Protein AF-A0A1E4SU00-F1 (afdb_monomer)

pLDDT: mean 80.11, std 11.97, range [39.62, 96.0]

Foldseek 3Di:
DPDQDPLNVVLLVVLLQVQLVVQLVVQQVVLVVCVVVCCVPPVVQVVDDPVVNVVSSVVSSNVSSVVSSVVSNVVSVCQCPVDPVSVVVSSVVSVVLVPDDPVLNVLVVCVVCVVVVLVVQLVVQLVVLLVVLVVDPPDDPVVSVVSSVVSSVVSNVVSVVVSVVSVVVCVVVVSDPPPPVVVVVVVVVVVVVVVVVVVVVVVVVVVVVVVVVVPPDPDDDD

Radius of gyration: 29.8 Å; Cα contacts (8 Å, |Δi|>4): 110; chains: 1; bounding box: 77×32×108 Å

Nearest PDB structures (foldseek):
  4wpe-assembly1_A-2  TM=1.936E-01  e=5.702E+00  Saccharomyces cerevisiae S288C

Structure (mmCIF, N/CA/C/O backbone):
da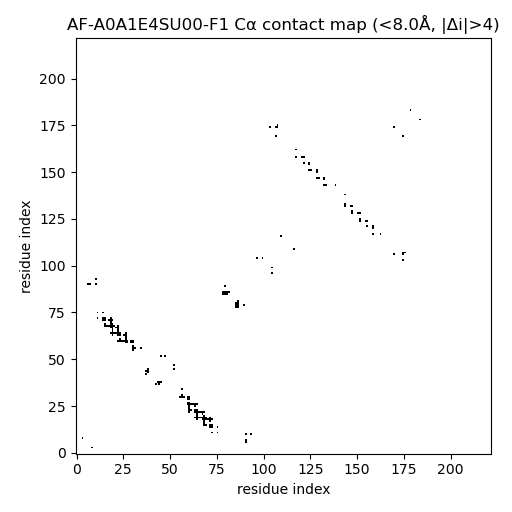ta_AF-A0A1E4SU00-F1
#
_entry.id   AF-A0A1E4SU00-F1
#
loop_
_atom_site.group_PDB
_atom_site.id
_atom_site.type_symbol
_atom_site.label_atom_id
_atom_site.label_alt_id
_atom_site.label_comp_id
_atom_site.label_asym_id
_atom_site.label_entity_id
_atom_site.label_seq_id
_atom_site.pdbx_PDB_ins_code
_atom_site.Cartn_x
_atom_site.Cartn_y
_atom_site.Cartn_z
_atom_site.occupancy
_atom_site.B_iso_or_equiv
_atom_site.auth_seq_id
_atom_site.auth_comp_id
_atom_site.auth_asym_id
_atom_site.auth_atom_id
_atom_site.pdbx_PDB_model_num
ATOM 1 N N . MET A 1 1 ? 1.015 -3.675 37.497 1.00 52.44 1 MET A N 1
ATOM 2 C CA . MET A 1 1 ? 1.000 -3.495 36.028 1.00 52.44 1 MET A CA 1
ATOM 3 C C . MET A 1 1 ? -0.303 -4.073 35.510 1.00 52.44 1 MET A C 1
ATOM 5 O O . MET A 1 1 ? -0.635 -5.183 35.911 1.00 52.44 1 MET A O 1
ATOM 9 N N . LYS A 1 2 ? -1.064 -3.324 34.704 1.00 64.81 2 LYS A N 1
ATOM 10 C CA . LYS A 1 2 ? -2.249 -3.863 34.024 1.00 64.81 2 LYS A CA 1
ATOM 11 C C . LYS A 1 2 ? -1.739 -4.871 32.989 1.00 64.81 2 LYS A C 1
ATOM 13 O O . LYS A 1 2 ? -0.840 -4.537 32.224 1.00 64.81 2 LYS A O 1
ATOM 18 N N . LEU A 1 3 ? -2.210 -6.113 33.048 1.00 74.69 3 LEU A N 1
ATOM 19 C CA . LEU A 1 3 ? -1.848 -7.121 32.053 1.00 74.69 3 LEU A CA 1
ATOM 20 C C . LEU A 1 3 ? -2.529 -6.732 30.740 1.00 74.69 3 LEU A C 1
ATOM 22 O O . LEU A 1 3 ? -3.738 -6.498 30.732 1.00 74.69 3 LEU A O 1
ATOM 26 N N . VAL A 1 4 ? -1.746 -6.625 29.666 1.00 77.75 4 VAL A N 1
ATOM 27 C CA . VAL A 1 4 ? -2.273 -6.368 28.322 1.00 77.75 4 VAL A CA 1
ATOM 28 C C . VAL A 1 4 ? -3.172 -7.543 27.948 1.00 77.75 4 VAL A C 1
ATOM 30 O O . VAL A 1 4 ? -2.824 -8.704 28.184 1.00 77.75 4 VAL A O 1
ATOM 33 N N . THR A 1 5 ? -4.357 -7.246 27.424 1.00 86.69 5 THR A N 1
ATOM 34 C CA . THR A 1 5 ? -5.283 -8.302 27.005 1.00 86.69 5 THR A CA 1
ATOM 35 C C . THR A 1 5 ? -4.786 -8.948 25.709 1.00 86.69 5 THR A C 1
ATOM 37 O O . THR A 1 5 ? -4.182 -8.280 24.874 1.00 86.69 5 THR A O 1
ATOM 40 N N . GLN A 1 6 ? -5.044 -10.245 25.510 1.00 86.50 6 GLN A N 1
ATOM 41 C CA . GLN A 1 6 ? -4.644 -10.923 24.264 1.00 86.50 6 GLN A CA 1
ATOM 42 C C . GLN A 1 6 ? -5.271 -10.252 23.029 1.00 86.50 6 GLN A C 1
ATOM 44 O O . GLN A 1 6 ? -4.617 -10.096 22.005 1.00 86.50 6 GLN A O 1
ATOM 49 N N . GLU A 1 7 ? -6.510 -9.764 23.154 1.00 84.50 7 GLU A N 1
ATOM 50 C CA . GLU A 1 7 ? -7.191 -9.041 22.073 1.00 84.50 7 GLU A CA 1
ATOM 51 C C . GLU A 1 7 ? -6.497 -7.718 21.715 1.00 84.50 7 GLU A C 1
ATOM 53 O O . GLU A 1 7 ? -6.412 -7.359 20.542 1.00 84.50 7 GLU A O 1
ATOM 58 N N . GLU A 1 8 ? -5.973 -7.000 22.709 1.00 85.69 8 GLU A N 1
ATOM 59 C CA . GLU A 1 8 ? -5.204 -5.770 22.504 1.00 85.69 8 GLU A CA 1
ATOM 60 C C . GLU A 1 8 ? -3.858 -6.050 21.824 1.00 85.69 8 GLU A C 1
ATOM 62 O O . GLU A 1 8 ? -3.470 -5.311 20.919 1.00 85.69 8 GLU A O 1
ATOM 67 N N . MET A 1 9 ? -3.186 -7.151 22.180 1.00 88.06 9 MET A N 1
ATOM 68 C CA . MET A 1 9 ? -1.944 -7.573 21.519 1.00 88.06 9 MET A CA 1
ATOM 69 C C . MET A 1 9 ? -2.160 -7.929 20.045 1.00 88.06 9 MET A C 1
ATOM 71 O O . MET A 1 9 ? -1.356 -7.544 19.190 1.00 88.06 9 MET A O 1
ATOM 75 N N . ASP A 1 10 ? -3.246 -8.637 19.735 1.00 89.38 10 ASP A N 1
ATOM 76 C CA . ASP A 1 10 ? -3.591 -9.016 18.364 1.00 89.38 10 ASP A CA 1
ATOM 77 C C . ASP A 1 10 ? -3.960 -7.787 17.520 1.00 89.38 10 ASP A C 1
ATOM 79 O O . ASP A 1 10 ? -3.518 -7.650 16.374 1.00 89.38 10 ASP A O 1
ATOM 83 N N . ALA A 1 11 ? -4.732 -6.861 18.097 1.00 88.12 11 ALA A N 1
ATOM 84 C CA . ALA A 1 11 ? -5.102 -5.598 17.465 1.00 88.12 11 ALA A CA 1
ATOM 85 C C . ALA A 1 11 ? -3.873 -4.726 17.152 1.00 88.12 11 ALA A C 1
ATOM 87 O O . ALA A 1 11 ? -3.727 -4.240 16.024 1.00 88.12 11 ALA A O 1
ATOM 88 N N . HIS A 1 12 ? -2.961 -4.597 18.119 1.00 91.62 12 HIS A N 1
ATOM 89 C CA . HIS A 1 12 ? -1.695 -3.877 17.969 1.00 91.62 12 HIS A CA 1
ATOM 90 C C . HIS A 1 12 ? -0.805 -4.506 16.891 1.00 91.62 12 HIS A C 1
ATOM 92 O O . HIS A 1 12 ? -0.340 -3.823 15.970 1.00 91.62 12 HIS A O 1
ATOM 98 N N . SER A 1 13 ? -0.634 -5.831 16.944 1.00 91.69 13 SER A N 1
ATOM 99 C CA . SER A 1 13 ? 0.171 -6.584 15.978 1.00 91.69 13 SER A CA 1
ATOM 100 C C . SER A 1 13 ? -0.366 -6.409 14.559 1.00 91.69 13 SER A C 1
ATOM 102 O O . SER A 1 13 ? 0.398 -6.148 13.627 1.00 91.69 13 SER A O 1
ATOM 104 N N . TRP A 1 14 ? -1.689 -6.481 14.384 1.00 90.69 14 TRP A N 1
ATOM 105 C CA . TRP A 1 14 ? -2.329 -6.255 13.091 1.00 90.69 14 TRP A CA 1
ATOM 106 C C . TRP A 1 14 ? -2.091 -4.835 12.565 1.00 90.69 14 TRP A C 1
ATOM 108 O O . TRP A 1 14 ? -1.693 -4.668 11.410 1.00 90.69 14 TRP A O 1
ATOM 118 N N . ALA A 1 15 ? -2.282 -3.811 13.402 1.00 91.50 15 ALA A N 1
ATOM 119 C CA . ALA A 1 15 ? -2.060 -2.418 13.017 1.00 91.50 15 ALA A CA 1
ATOM 120 C C . ALA A 1 15 ? -0.604 -2.167 12.585 1.00 91.50 15 ALA A C 1
ATOM 122 O O . ALA A 1 15 ? -0.357 -1.532 11.553 1.00 91.50 15 ALA A O 1
ATOM 123 N N . THR A 1 16 ? 0.351 -2.735 13.323 1.00 94.06 16 THR A N 1
ATOM 124 C CA . THR A 1 16 ? 1.788 -2.631 13.045 1.00 94.06 16 THR A CA 1
ATOM 125 C C . THR A 1 16 ? 2.163 -3.324 11.735 1.00 94.06 16 THR A C 1
ATOM 127 O O . THR A 1 16 ? 2.857 -2.738 10.901 1.00 94.06 16 THR A O 1
ATOM 130 N N . ILE A 1 17 ? 1.653 -4.539 11.495 1.00 94.38 17 ILE A N 1
ATOM 131 C CA . ILE A 1 17 ? 1.893 -5.286 10.249 1.00 94.38 17 ILE A CA 1
ATOM 132 C C . ILE A 1 17 ? 1.330 -4.528 9.046 1.00 94.38 17 ILE A C 1
ATOM 134 O O . ILE A 1 17 ? 2.014 -4.390 8.032 1.00 94.38 17 ILE A O 1
ATOM 138 N N . VAL A 1 18 ? 0.108 -3.998 9.148 1.00 91.56 18 VAL A N 1
ATOM 139 C CA . VAL A 1 18 ? -0.514 -3.222 8.064 1.00 91.56 18 VAL A CA 1
ATOM 140 C C . VAL A 1 18 ? 0.278 -1.941 7.779 1.00 91.56 18 VAL A C 1
ATOM 142 O O . VAL A 1 18 ? 0.504 -1.600 6.615 1.00 91.56 18 VAL A O 1
ATOM 145 N N . GLY A 1 19 ? 0.746 -1.245 8.819 1.00 91.94 19 GLY A N 1
ATOM 146 C CA . GLY A 1 19 ? 1.633 -0.087 8.690 1.00 91.94 19 GLY A CA 1
ATOM 147 C C . GLY A 1 19 ? 2.950 -0.426 7.992 1.00 91.94 19 GLY A C 1
ATOM 148 O O . GLY A 1 19 ? 3.325 0.228 7.016 1.00 91.94 19 GLY A O 1
ATOM 149 N N . GLY A 1 20 ? 3.607 -1.499 8.433 1.00 93.50 20 GLY A N 1
ATOM 150 C CA . GLY A 1 20 ? 4.840 -2.002 7.833 1.00 93.50 20 GLY A CA 1
ATOM 151 C C . GLY A 1 20 ? 4.662 -2.402 6.368 1.00 93.50 20 GLY A C 1
ATOM 152 O O . GLY A 1 20 ? 5.472 -2.015 5.528 1.00 93.50 20 GLY A O 1
ATOM 153 N N . LEU A 1 21 ? 3.566 -3.086 6.026 1.00 94.50 21 LEU A N 1
ATOM 154 C CA . LEU A 1 21 ? 3.260 -3.499 4.654 1.00 94.50 21 LEU A CA 1
ATOM 155 C C . LEU A 1 21 ? 3.058 -2.295 3.721 1.00 94.50 21 LEU A C 1
ATOM 157 O O . LEU A 1 21 ? 3.578 -2.280 2.604 1.00 94.50 21 LEU A O 1
ATOM 161 N N . ASN A 1 22 ? 2.372 -1.251 4.197 1.00 91.69 22 ASN A N 1
ATOM 162 C CA . ASN A 1 22 ? 2.238 0.008 3.461 1.00 91.69 22 ASN A CA 1
ATOM 163 C C . ASN A 1 22 ? 3.597 0.703 3.269 1.00 91.69 22 ASN A C 1
ATOM 165 O O . ASN A 1 22 ? 3.899 1.180 2.173 1.00 91.69 22 ASN A O 1
ATOM 169 N N . GLY A 1 23 ? 4.441 0.719 4.306 1.00 92.25 23 GLY A N 1
ATOM 170 C CA . GLY A 1 23 ? 5.805 1.245 4.224 1.00 92.25 23 GLY A CA 1
ATOM 171 C C . GLY A 1 23 ? 6.675 0.481 3.232 1.00 92.25 23 GLY A C 1
ATOM 172 O O . GLY A 1 23 ? 7.334 1.090 2.394 1.00 92.25 23 GLY A O 1
ATOM 173 N N . PHE A 1 24 ? 6.616 -0.849 3.262 1.00 95.06 24 PHE A N 1
ATOM 174 C CA . PHE A 1 24 ? 7.329 -1.720 2.332 1.00 95.06 24 PHE A CA 1
ATOM 175 C C . PHE A 1 24 ? 6.903 -1.474 0.879 1.00 95.06 24 PHE A C 1
ATOM 177 O O . PHE A 1 24 ? 7.750 -1.345 -0.009 1.00 95.06 24 PHE A O 1
ATOM 184 N N . ALA A 1 25 ? 5.598 -1.339 0.619 1.00 92.81 25 ALA A N 1
ATOM 185 C CA . ALA A 1 25 ? 5.091 -0.993 -0.707 1.00 92.81 25 ALA A CA 1
ATOM 186 C C . ALA A 1 25 ? 5.635 0.368 -1.186 1.00 92.81 25 ALA A C 1
ATOM 188 O O . ALA A 1 25 ? 6.079 0.502 -2.326 1.00 92.81 25 ALA A O 1
ATOM 189 N N . LEU A 1 26 ? 5.698 1.366 -0.305 1.00 92.88 26 LEU A N 1
ATOM 190 C CA . LEU A 1 26 ? 6.266 2.674 -0.633 1.00 92.88 26 LEU A CA 1
ATOM 191 C C . LEU A 1 26 ? 7.779 2.597 -0.912 1.00 92.88 26 LEU A C 1
ATOM 193 O O . LEU A 1 26 ? 8.268 3.172 -1.888 1.00 92.88 26 LEU A O 1
ATOM 197 N N . GLY A 1 27 ? 8.527 1.844 -0.108 1.00 92.06 27 GLY A N 1
ATOM 198 C CA . GLY A 1 27 ? 9.964 1.663 -0.300 1.00 92.06 27 GLY A CA 1
ATOM 199 C C . GLY A 1 27 ? 10.338 0.832 -1.522 1.00 92.06 27 GLY A C 1
ATOM 200 O O . GLY A 1 27 ? 11.373 1.093 -2.134 1.00 92.06 27 GLY A O 1
ATOM 201 N N . THR A 1 28 ? 9.507 -0.131 -1.930 1.00 93.06 28 THR A N 1
ATOM 202 C CA . THR A 1 28 ? 9.721 -0.875 -3.184 1.00 93.06 28 THR A CA 1
ATOM 203 C C . THR A 1 28 ? 9.553 0.031 -4.398 1.00 93.06 28 THR A C 1
ATOM 205 O O . THR A 1 28 ? 10.404 0.003 -5.286 1.00 93.06 28 THR A O 1
ATOM 208 N N . VAL A 1 29 ? 8.551 0.916 -4.408 1.00 91.00 29 VAL A N 1
ATOM 209 C CA . VAL A 1 29 ? 8.406 1.943 -5.455 1.00 91.00 29 VAL A CA 1
ATOM 210 C C . VAL A 1 29 ? 9.625 2.869 -5.492 1.00 91.00 29 VAL A C 1
ATOM 212 O O . VAL A 1 29 ? 10.171 3.121 -6.568 1.00 91.00 29 VAL A O 1
ATOM 215 N N . ALA A 1 30 ? 10.107 3.325 -4.332 1.00 91.81 30 ALA A N 1
ATOM 216 C CA . ALA A 1 30 ? 11.317 4.144 -4.249 1.00 91.81 30 ALA A CA 1
ATOM 217 C C . ALA A 1 30 ? 12.558 3.401 -4.782 1.00 91.81 30 ALA A C 1
ATOM 219 O O . ALA A 1 30 ? 13.328 3.961 -5.561 1.00 91.81 30 ALA A O 1
ATOM 220 N N . SER A 1 31 ? 12.722 2.126 -4.423 1.00 91.62 31 SER A N 1
ATOM 221 C CA . SER A 1 31 ? 13.818 1.266 -4.885 1.00 91.62 31 SER A CA 1
ATOM 222 C C . SER A 1 31 ? 13.804 1.073 -6.405 1.00 91.62 31 SER A C 1
ATOM 224 O O . SER A 1 31 ? 14.820 1.277 -7.075 1.00 91.62 31 SER A O 1
ATOM 226 N N . VAL A 1 32 ? 12.635 0.792 -6.987 1.00 90.50 32 VAL A N 1
ATOM 227 C CA . VAL A 1 32 ? 12.460 0.713 -8.447 1.00 90.50 32 VAL A CA 1
ATOM 228 C C . VAL A 1 32 ? 12.782 2.056 -9.110 1.00 90.50 32 VAL A C 1
ATOM 230 O O . VAL A 1 32 ? 13.462 2.089 -10.138 1.00 90.50 32 VAL A O 1
ATOM 233 N N . GLY A 1 33 ? 12.361 3.171 -8.507 1.00 87.56 33 GLY A N 1
ATOM 234 C CA . GLY A 1 33 ? 12.691 4.520 -8.970 1.00 87.56 33 GLY A CA 1
ATOM 235 C C . GLY A 1 33 ? 14.199 4.781 -9.002 1.00 87.56 33 GLY A C 1
ATOM 236 O O . GLY A 1 33 ? 14.716 5.276 -10.007 1.00 87.56 33 GLY A O 1
ATOM 237 N N . ILE A 1 34 ? 14.919 4.375 -7.951 1.00 87.75 34 ILE A N 1
ATOM 238 C CA . ILE A 1 34 ? 16.385 4.442 -7.897 1.00 87.75 34 ILE A CA 1
ATOM 239 C C . ILE A 1 34 ? 16.977 3.654 -9.066 1.00 87.75 34 ILE A C 1
ATOM 241 O O . ILE A 1 34 ? 17.773 4.205 -9.819 1.00 87.75 34 ILE A O 1
ATOM 245 N N . TYR A 1 35 ? 16.542 2.415 -9.293 1.00 86.25 35 TYR A N 1
ATOM 246 C CA . TYR A 1 35 ? 17.042 1.587 -10.396 1.00 86.25 35 TYR A CA 1
ATOM 247 C C . TYR A 1 35 ? 16.720 2.131 -11.794 1.00 86.25 35 TYR A C 1
ATOM 249 O O . TYR A 1 35 ? 17.502 1.927 -12.722 1.00 86.25 35 TYR A O 1
ATOM 257 N N . ALA A 1 36 ? 15.609 2.849 -11.960 1.00 85.00 36 ALA A N 1
ATOM 258 C CA . ALA A 1 36 ? 15.232 3.458 -13.232 1.00 85.00 36 ALA A CA 1
ATOM 259 C C . ALA A 1 36 ? 16.015 4.752 -13.544 1.00 85.00 36 ALA A C 1
ATOM 261 O O . ALA A 1 36 ? 16.313 5.035 -14.709 1.00 85.00 36 ALA A O 1
ATOM 262 N N . LEU A 1 37 ? 16.351 5.549 -12.522 1.00 84.56 37 LEU A N 1
ATOM 263 C CA . LEU A 1 37 ? 17.006 6.861 -12.658 1.00 84.56 37 LEU A CA 1
ATOM 264 C C . LEU A 1 37 ? 18.534 6.799 -12.518 1.00 84.56 37 LEU A C 1
ATOM 266 O O . LEU A 1 37 ? 19.249 7.488 -13.252 1.00 84.56 37 LEU A O 1
ATOM 270 N N . ALA A 1 38 ? 19.041 5.945 -11.626 1.00 83.44 38 ALA A N 1
ATOM 271 C CA . ALA A 1 38 ? 20.466 5.753 -11.364 1.00 83.44 38 ALA A CA 1
ATOM 272 C C . ALA A 1 38 ? 21.323 5.510 -12.620 1.00 83.44 38 ALA A C 1
ATOM 274 O O . ALA A 1 38 ? 22.347 6.182 -12.742 1.00 83.44 38 ALA A O 1
ATOM 275 N N . PRO A 1 39 ? 20.947 4.647 -13.590 1.00 79.19 39 PRO A N 1
ATOM 276 C CA . PRO A 1 39 ? 21.818 4.370 -14.733 1.00 79.19 39 PRO A CA 1
ATOM 277 C C . PRO A 1 39 ? 21.929 5.564 -15.687 1.00 79.19 39 PRO A C 1
ATOM 279 O O . PRO A 1 39 ? 22.946 5.716 -16.357 1.00 79.19 39 PRO A O 1
ATOM 282 N N . LYS A 1 40 ? 20.913 6.439 -15.732 1.00 80.50 40 LYS A N 1
ATOM 283 C CA . LYS A 1 40 ? 20.914 7.625 -16.601 1.00 80.50 40 LYS A CA 1
ATOM 284 C C . LYS A 1 40 ? 21.818 8.739 -16.083 1.00 80.50 40 LYS A C 1
ATOM 286 O O . LYS A 1 40 ? 22.354 9.494 -16.886 1.00 80.50 40 LYS A O 1
ATOM 291 N N . ARG A 1 41 ? 21.957 8.871 -14.760 1.00 82.00 41 ARG A N 1
ATOM 292 C CA . ARG A 1 41 ? 22.733 9.957 -14.140 1.00 82.00 41 ARG A CA 1
ATOM 293 C C . ARG A 1 41 ? 24.089 9.510 -13.599 1.00 82.00 41 ARG A C 1
ATOM 295 O O . ARG A 1 41 ? 25.029 10.296 -13.613 1.00 82.00 41 ARG A O 1
ATOM 302 N N . TYR A 1 42 ? 24.203 8.256 -13.170 1.00 82.00 42 TYR A N 1
ATOM 303 C CA . TYR A 1 42 ? 25.399 7.697 -12.544 1.00 82.00 42 TYR A CA 1
ATOM 304 C C . TYR A 1 42 ? 25.685 6.288 -13.094 1.00 82.00 42 TYR A C 1
ATOM 306 O O . TYR A 1 42 ? 25.436 5.287 -12.416 1.00 82.00 42 TYR A O 1
ATOM 314 N N . PRO A 1 43 ? 26.258 6.174 -14.307 1.00 75.94 43 PRO A N 1
ATOM 315 C CA . PRO A 1 43 ? 26.521 4.879 -14.947 1.00 75.94 43 PRO A CA 1
ATOM 316 C C . PRO A 1 43 ? 27.463 3.973 -14.128 1.00 75.94 43 PRO A C 1
ATOM 318 O O . PRO A 1 43 ? 27.378 2.749 -14.207 1.00 75.94 43 PRO A O 1
ATOM 321 N N . ARG A 1 44 ? 28.304 4.561 -13.264 1.00 76.50 44 ARG A N 1
ATOM 322 C CA . ARG A 1 44 ? 29.212 3.849 -12.346 1.00 76.50 44 ARG A CA 1
ATOM 323 C C . ARG A 1 44 ? 28.482 3.029 -11.266 1.00 76.50 44 ARG A C 1
ATOM 325 O O . ARG A 1 44 ? 29.071 2.121 -10.694 1.00 76.50 44 ARG A O 1
ATOM 332 N N . LEU A 1 45 ? 27.194 3.274 -11.006 1.00 69.00 45 LEU A N 1
ATOM 333 C CA . LEU A 1 45 ? 26.418 2.460 -10.057 1.00 69.00 45 LEU A CA 1
ATOM 334 C C . LEU A 1 45 ? 26.163 1.031 -10.574 1.00 69.00 45 LEU A C 1
ATOM 336 O O . LEU A 1 45 ? 26.061 0.100 -9.780 1.00 69.00 45 LEU A O 1
ATOM 340 N N . PHE A 1 46 ? 26.152 0.827 -11.896 1.00 68.69 46 PHE A N 1
ATOM 341 C CA . PHE A 1 46 ? 25.983 -0.491 -12.525 1.00 68.69 46 PHE A CA 1
ATOM 342 C C . PHE A 1 46 ? 27.305 -1.144 -12.939 1.00 68.69 46 PHE A C 1
ATOM 344 O O . PHE A 1 46 ? 27.296 -2.180 -13.599 1.00 68.69 46 PHE A O 1
ATOM 351 N N . THR A 1 47 ? 28.447 -0.591 -12.528 1.00 79.06 47 THR A N 1
ATOM 352 C CA . THR A 1 47 ? 29.739 -1.300 -12.558 1.00 79.06 47 THR A CA 1
ATOM 353 C C . THR A 1 47 ? 30.063 -1.946 -11.211 1.00 79.06 47 THR A C 1
ATOM 355 O O . THR A 1 47 ? 31.041 -2.675 -11.098 1.00 79.06 47 THR A O 1
ATOM 358 N N . LEU A 1 48 ? 29.243 -1.697 -10.183 1.00 81.62 48 LEU A N 1
ATOM 359 C CA . LEU A 1 48 ? 29.430 -2.253 -8.846 1.00 81.62 48 LEU A CA 1
ATOM 360 C C . LEU A 1 48 ? 29.107 -3.759 -8.804 1.00 81.62 48 LEU A C 1
ATOM 362 O O . LEU A 1 48 ? 28.275 -4.221 -9.600 1.00 81.62 48 LEU A O 1
ATOM 366 N N . PRO A 1 49 ? 29.717 -4.515 -7.870 1.00 89.44 49 PRO A N 1
ATOM 367 C CA . PRO A 1 49 ? 29.412 -5.922 -7.635 1.00 89.44 49 PRO A CA 1
ATOM 368 C C . PRO A 1 49 ? 27.922 -6.167 -7.387 1.00 89.44 49 PRO A C 1
ATOM 370 O O . PRO A 1 49 ? 27.209 -5.302 -6.870 1.00 89.44 49 PRO A O 1
ATOM 373 N N . TRP A 1 50 ? 27.460 -7.376 -7.708 1.00 86.88 50 TRP A N 1
ATOM 374 C CA . TRP A 1 50 ? 26.061 -7.775 -7.530 1.00 86.88 50 TRP A CA 1
ATOM 375 C C . TRP A 1 50 ? 25.572 -7.611 -6.082 1.00 86.88 50 TRP A C 1
ATOM 377 O O . TRP A 1 50 ? 24.443 -7.184 -5.865 1.00 86.88 50 TRP A O 1
ATOM 387 N N . SER A 1 51 ? 26.450 -7.842 -5.100 1.00 89.19 51 SER A N 1
ATOM 388 C CA . SER A 1 51 ? 26.157 -7.666 -3.671 1.00 89.19 51 SER A CA 1
ATOM 389 C C . SER A 1 51 ? 25.742 -6.236 -3.308 1.00 89.19 51 SER A C 1
ATOM 391 O O . SER A 1 51 ? 24.781 -6.032 -2.566 1.00 89.19 51 SER A O 1
ATOM 393 N N . ILE A 1 52 ? 26.424 -5.230 -3.864 1.00 86.75 52 ILE A N 1
ATOM 394 C CA . ILE A 1 52 ? 26.109 -3.820 -3.600 1.00 86.75 52 ILE A CA 1
ATOM 395 C C . ILE A 1 52 ? 24.788 -3.441 -4.273 1.00 86.75 52 ILE A C 1
ATOM 397 O O . ILE A 1 52 ? 23.985 -2.711 -3.699 1.00 86.75 52 ILE A O 1
ATOM 401 N N . ARG A 1 53 ? 24.509 -3.990 -5.460 1.00 85.44 53 ARG A N 1
ATOM 402 C CA . ARG A 1 53 ? 23.236 -3.770 -6.161 1.00 85.44 53 ARG A CA 1
ATOM 403 C C . ARG A 1 53 ? 22.060 -4.304 -5.352 1.00 85.44 53 ARG A C 1
ATOM 405 O O . ARG A 1 53 ? 21.103 -3.570 -5.104 1.00 85.44 53 ARG A O 1
ATOM 412 N N . THR A 1 54 ? 22.138 -5.544 -4.883 1.00 89.69 54 THR A N 1
ATOM 413 C CA . THR A 1 54 ? 21.075 -6.124 -4.055 1.00 89.69 54 THR A CA 1
ATOM 414 C C . THR A 1 54 ? 20.898 -5.360 -2.746 1.00 89.69 54 THR A C 1
ATOM 416 O O . THR A 1 54 ? 19.765 -5.106 -2.351 1.00 89.69 54 THR A O 1
ATOM 419 N N . ALA A 1 55 ? 21.985 -4.902 -2.115 1.00 89.75 55 ALA A N 1
ATOM 420 C CA . ALA A 1 55 ? 21.898 -4.064 -0.920 1.00 89.75 55 ALA A CA 1
ATOM 421 C C . ALA A 1 55 ? 21.152 -2.746 -1.197 1.00 89.75 55 ALA A C 1
ATOM 423 O O . ALA A 1 55 ? 20.203 -2.417 -0.489 1.00 89.75 55 ALA A O 1
ATOM 424 N N . VAL A 1 56 ? 21.496 -2.036 -2.276 1.00 88.44 56 VAL A N 1
ATOM 425 C CA . VAL A 1 56 ? 20.795 -0.804 -2.690 1.00 88.44 56 VAL A CA 1
ATOM 426 C C . VAL A 1 56 ? 19.320 -1.067 -3.010 1.00 88.44 56 VAL A C 1
ATOM 428 O O . VAL A 1 56 ? 18.483 -0.203 -2.765 1.00 88.44 56 VAL A O 1
ATOM 431 N N . ALA A 1 57 ? 18.983 -2.254 -3.519 1.00 89.81 57 ALA A N 1
ATOM 432 C CA . ALA A 1 57 ? 17.598 -2.626 -3.791 1.00 89.81 57 ALA A CA 1
ATOM 433 C C . ALA A 1 57 ? 16.781 -2.884 -2.508 1.00 89.81 57 ALA A C 1
ATOM 435 O O . ALA A 1 57 ? 15.601 -2.538 -2.460 1.00 89.81 57 ALA A O 1
ATOM 436 N N . ILE A 1 58 ? 17.396 -3.491 -1.487 1.00 92.75 58 ILE A N 1
ATOM 437 C CA . ILE A 1 58 ? 16.723 -3.980 -0.270 1.00 92.75 58 ILE A CA 1
ATOM 438 C C . ILE A 1 58 ? 16.647 -2.912 0.828 1.00 92.75 58 ILE A C 1
ATOM 440 O O . ILE A 1 58 ? 15.669 -2.875 1.574 1.00 92.75 58 ILE A O 1
ATOM 444 N N . ILE A 1 59 ? 17.640 -2.023 0.928 1.00 93.44 59 ILE A N 1
ATOM 445 C CA . ILE A 1 59 ? 17.704 -1.018 2.001 1.00 93.44 59 ILE A CA 1
ATOM 446 C C . ILE A 1 59 ? 16.463 -0.098 2.026 1.00 93.44 59 ILE A C 1
ATOM 448 O O . ILE A 1 59 ? 15.870 0.030 3.098 1.00 93.44 59 ILE A O 1
ATOM 452 N N . PRO A 1 60 ? 16.006 0.514 0.910 1.00 94.12 60 PRO A N 1
ATOM 453 C CA . PRO A 1 60 ? 14.857 1.423 0.955 1.00 94.12 60 PRO A CA 1
ATOM 454 C C . PRO A 1 60 ? 13.535 0.753 1.390 1.00 94.12 60 PRO A C 1
ATOM 456 O O . PRO A 1 60 ? 12.860 1.320 2.255 1.00 94.12 60 PRO A O 1
ATOM 459 N N . PRO A 1 61 ? 13.154 -0.440 0.878 1.00 94.25 61 PRO A N 1
ATOM 460 C CA . PRO A 1 61 ? 11.983 -1.180 1.360 1.00 94.25 61 PRO A CA 1
ATOM 461 C C . PRO A 1 61 ? 12.037 -1.521 2.848 1.00 94.25 61 PRO A C 1
ATO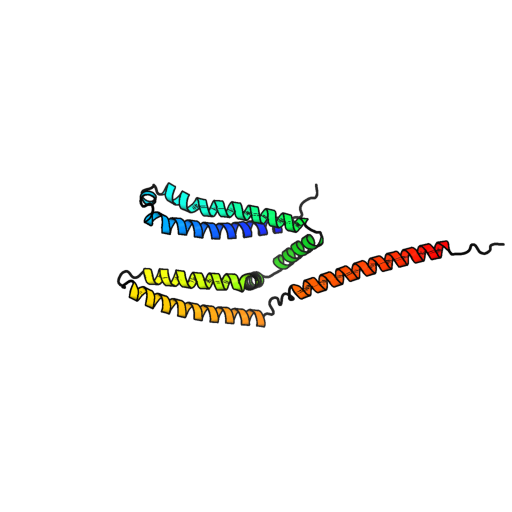M 463 O O . PRO A 1 61 ? 11.053 -1.318 3.551 1.00 94.25 61 PRO A O 1
ATOM 466 N N . VAL A 1 62 ? 13.181 -2.002 3.343 1.00 94.81 62 VAL A N 1
ATOM 467 C CA . VAL A 1 62 ? 13.325 -2.390 4.755 1.00 94.81 62 VAL A CA 1
ATOM 468 C C . VAL A 1 62 ? 13.257 -1.165 5.666 1.00 94.81 62 VAL A C 1
ATOM 470 O O 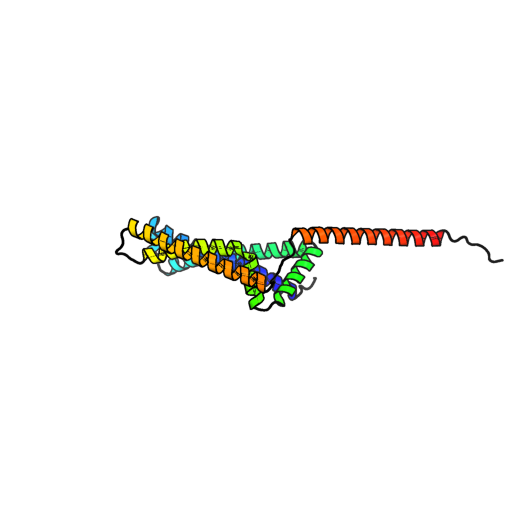. VAL A 1 62 ? 12.538 -1.176 6.662 1.00 94.81 62 VAL A O 1
ATOM 473 N N . PHE A 1 63 ? 13.947 -0.083 5.300 1.00 95.62 63 PHE A N 1
ATOM 474 C CA . PHE A 1 63 ? 13.958 1.154 6.077 1.00 95.62 63 PHE A CA 1
ATOM 475 C C . PHE A 1 63 ? 12.559 1.772 6.199 1.00 95.62 63 PHE A C 1
ATOM 477 O O . PHE A 1 63 ? 12.091 2.075 7.294 1.00 95.62 63 PHE A O 1
ATOM 484 N N . THR A 1 64 ? 11.860 1.926 5.075 1.00 95.31 64 THR A N 1
ATOM 485 C CA . THR A 1 64 ? 10.506 2.503 5.061 1.00 95.31 64 THR A CA 1
ATOM 486 C C . THR A 1 64 ? 9.473 1.594 5.724 1.00 95.31 64 THR A C 1
ATOM 488 O O . THR A 1 64 ? 8.555 2.108 6.362 1.00 95.31 64 THR A O 1
ATOM 491 N N . CYS A 1 65 ? 9.630 0.270 5.636 1.00 96.00 65 CYS A N 1
ATOM 492 C CA . CYS A 1 65 ? 8.829 -0.691 6.393 1.00 96.00 65 CYS A CA 1
ATOM 493 C C . CYS A 1 65 ? 8.975 -0.464 7.902 1.00 96.00 65 CYS A C 1
ATOM 495 O O . CYS A 1 65 ? 7.967 -0.318 8.586 1.00 96.00 65 CYS A O 1
ATOM 497 N N . ALA A 1 66 ? 10.210 -0.382 8.408 1.00 95.62 66 ALA A N 1
ATOM 498 C CA . ALA A 1 66 ? 10.471 -0.186 9.833 1.00 95.62 66 ALA A CA 1
ATOM 499 C C . ALA A 1 66 ? 9.885 1.139 10.350 1.00 95.62 66 ALA A C 1
ATOM 501 O O . ALA A 1 66 ? 9.170 1.150 11.346 1.00 95.62 66 ALA A O 1
ATOM 502 N N . VAL A 1 67 ? 10.106 2.245 9.631 1.00 95.44 67 VAL A N 1
ATOM 503 C CA . VAL A 1 67 ? 9.585 3.565 10.030 1.00 95.44 67 VAL A CA 1
ATOM 504 C C . VAL A 1 67 ? 8.054 3.599 10.032 1.00 95.44 67 VAL A C 1
ATOM 506 O O . VAL A 1 67 ? 7.454 4.129 10.961 1.00 95.44 67 VAL A O 1
ATOM 509 N N . ASN A 1 68 ? 7.392 3.038 9.015 1.00 95.50 68 ASN A N 1
ATOM 510 C CA . ASN A 1 68 ? 5.925 3.047 8.973 1.00 95.50 68 ASN A CA 1
ATOM 511 C C . ASN A 1 68 ? 5.295 2.065 9.966 1.00 95.50 68 ASN A C 1
ATOM 513 O O . ASN A 1 68 ? 4.198 2.339 10.445 1.00 95.50 68 ASN A O 1
ATOM 517 N N . ALA A 1 69 ? 5.964 0.953 10.279 1.00 95.44 69 ALA A N 1
ATOM 518 C CA . ALA A 1 69 ? 5.537 0.058 11.349 1.00 95.44 69 ALA A CA 1
ATOM 519 C C . ALA A 1 69 ? 5.554 0.790 12.700 1.00 95.44 69 ALA A C 1
ATOM 521 O O . ALA A 1 69 ? 4.555 0.765 13.412 1.00 95.44 69 ALA A O 1
ATOM 522 N N . GLU A 1 70 ? 6.625 1.534 12.990 1.00 95.25 70 GLU A N 1
ATOM 523 C CA . GLU A 1 70 ? 6.748 2.333 14.215 1.00 95.25 70 GLU A CA 1
ATOM 524 C C . GLU A 1 70 ? 5.686 3.440 14.296 1.00 95.25 70 GLU A C 1
ATOM 526 O O . GLU A 1 70 ? 5.001 3.600 15.304 1.00 95.25 70 GLU A O 1
ATOM 531 N N . LEU A 1 71 ? 5.486 4.185 13.204 1.00 94.75 71 LEU A N 1
ATOM 532 C CA . LEU A 1 71 ? 4.449 5.219 13.141 1.00 94.75 71 LEU A CA 1
ATOM 533 C C . LEU A 1 71 ? 3.042 4.635 13.309 1.00 94.75 71 LEU A C 1
ATOM 535 O O . LEU A 1 71 ? 2.179 5.278 13.904 1.00 94.75 71 LEU A O 1
ATOM 539 N N . ALA A 1 72 ? 2.794 3.434 12.784 1.00 93.62 72 ALA A N 1
ATOM 540 C CA . ALA A 1 72 ? 1.520 2.748 12.953 1.00 93.62 72 ALA A CA 1
ATOM 541 C C . ALA A 1 72 ? 1.322 2.244 14.387 1.00 93.62 72 ALA A C 1
ATOM 543 O O . ALA A 1 72 ? 0.215 2.390 14.900 1.00 93.62 72 ALA A O 1
ATOM 544 N N . SER A 1 73 ? 2.378 1.734 15.030 1.00 93.50 73 SER A N 1
ATOM 545 C CA . SER A 1 73 ? 2.374 1.357 16.449 1.00 93.50 73 SER A CA 1
ATOM 546 C C . SER A 1 73 ? 2.030 2.560 17.325 1.00 93.50 73 SER A C 1
ATOM 548 O O . SER A 1 73 ? 1.024 2.543 18.026 1.00 93.50 73 SER A O 1
ATOM 550 N N . ASN A 1 74 ? 2.771 3.664 17.191 1.00 93.69 74 ASN A N 1
ATOM 551 C CA . ASN A 1 74 ? 2.527 4.874 17.984 1.00 93.69 74 ASN A CA 1
ATOM 552 C C . ASN A 1 74 ? 1.119 5.439 17.766 1.00 93.69 74 ASN A C 1
ATOM 554 O O . ASN A 1 74 ? 0.461 5.871 18.708 1.00 93.69 74 ASN A O 1
ATOM 558 N N . LYS A 1 75 ? 0.622 5.401 16.525 1.00 92.81 75 LYS A N 1
ATOM 559 C CA . LYS A 1 75 ? -0.737 5.846 16.199 1.00 92.81 75 LYS A CA 1
ATOM 560 C C . LYS A 1 75 ? -1.816 4.920 16.765 1.00 92.81 75 LYS A C 1
ATOM 562 O O . LYS A 1 75 ? -2.937 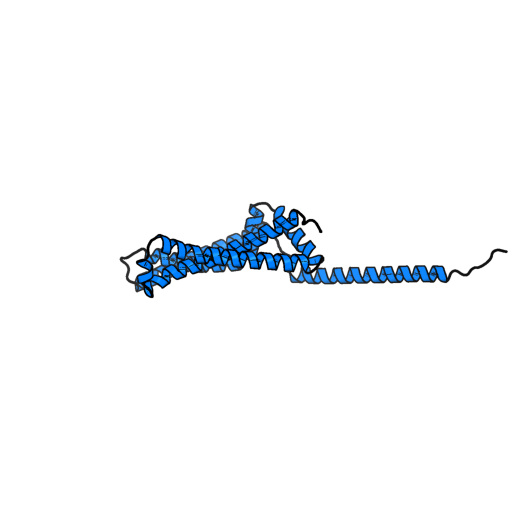5.372 16.996 1.00 92.81 75 LYS A O 1
ATOM 567 N N . PHE A 1 76 ? -1.530 3.630 16.912 1.00 91.69 76 PHE A N 1
ATOM 568 C CA . PHE A 1 76 ? -2.433 2.698 17.577 1.00 91.69 76 PHE A CA 1
ATOM 569 C C . PHE A 1 76 ? -2.495 3.013 19.071 1.00 91.69 76 PHE A C 1
ATOM 571 O O . PHE A 1 76 ? -3.593 3.218 19.581 1.00 91.69 76 PHE A O 1
ATOM 578 N N . ASP A 1 77 ? -1.341 3.158 19.723 1.00 90.75 77 ASP A N 1
ATOM 579 C CA . ASP A 1 77 ? -1.249 3.458 21.156 1.00 90.75 77 ASP A CA 1
ATOM 580 C C . ASP A 1 77 ? -1.922 4.795 21.497 1.00 90.75 77 ASP A C 1
ATOM 582 O O . ASP A 1 77 ? -2.726 4.871 22.426 1.00 90.75 77 ASP A O 1
ATOM 586 N N . GLU A 1 78 ? -1.679 5.833 20.689 1.00 90.69 78 GLU A N 1
ATOM 587 C CA . GLU A 1 78 ? -2.329 7.142 20.823 1.00 90.69 78 GLU A CA 1
ATOM 588 C C . GLU A 1 78 ? -3.856 7.013 20.808 1.00 90.69 78 GLU A C 1
ATOM 590 O O . GLU A 1 78 ? -4.543 7.584 21.651 1.00 90.69 78 GLU A O 1
ATOM 595 N N . LYS A 1 79 ? -4.409 6.237 19.870 1.00 88.06 79 LYS A N 1
ATOM 596 C CA . LYS A 1 79 ? -5.860 6.069 19.770 1.00 88.06 79 LYS A CA 1
ATOM 597 C C . LYS A 1 79 ? -6.419 5.195 20.884 1.00 88.06 79 LYS A C 1
ATOM 599 O O . LYS A 1 79 ? -7.475 5.528 21.419 1.00 88.06 79 LYS A O 1
ATOM 604 N N . MET A 1 80 ? -5.722 4.115 21.225 1.00 86.69 80 MET A N 1
ATOM 605 C CA . MET A 1 80 ? -6.141 3.155 22.241 1.00 86.69 80 MET A CA 1
ATOM 606 C C . MET A 1 80 ? -6.264 3.813 23.616 1.00 86.69 80 MET A C 1
ATOM 608 O O . MET A 1 80 ? -7.232 3.565 24.327 1.00 86.69 80 MET A O 1
ATOM 612 N N . TYR A 1 81 ? -5.331 4.706 23.954 1.00 86.88 81 TYR A N 1
ATOM 613 C CA . TYR A 1 81 ? -5.285 5.377 25.255 1.00 86.88 81 TYR A CA 1
ATOM 614 C C . TYR A 1 81 ? -5.819 6.820 25.243 1.00 86.88 81 TYR A C 1
ATOM 616 O O . TYR A 1 81 ? -5.700 7.518 26.247 1.00 86.88 81 TYR A O 1
ATOM 624 N N . SER A 1 82 ? -6.424 7.278 24.140 1.00 85.69 82 SER A N 1
ATOM 625 C CA . SER A 1 82 ? -6.978 8.641 24.040 1.00 85.69 82 SER A CA 1
ATOM 626 C C . SER A 1 82 ? -8.227 8.866 24.900 1.00 85.69 82 SER A C 1
ATOM 628 O O . SER A 1 82 ? -8.368 9.912 25.526 1.00 85.69 82 SER A O 1
ATOM 630 N N . SER A 1 83 ? -9.158 7.910 24.905 1.00 85.06 83 SER A N 1
ATOM 631 C CA . SER A 1 83 ? -10.428 7.969 25.640 1.00 85.06 83 SER A CA 1
ATOM 632 C C . SER A 1 83 ? -11.001 6.564 25.816 1.00 85.06 83 SER A C 1
ATOM 634 O O . SER A 1 83 ? -10.804 5.698 24.959 1.00 85.06 83 SER A O 1
ATOM 636 N N . GLU A 1 84 ? -11.749 6.342 26.899 1.00 80.12 84 GLU A N 1
ATOM 637 C CA . GLU A 1 84 ? -12.393 5.051 27.185 1.00 80.12 84 GLU A CA 1
ATOM 638 C C . GLU A 1 84 ? -13.364 4.641 26.067 1.00 80.12 84 GLU A C 1
ATOM 640 O O . GLU A 1 84 ? -13.369 3.491 25.622 1.00 80.12 84 GLU A O 1
ATOM 645 N N . PHE A 1 85 ? -14.095 5.612 25.518 1.00 77.06 85 PHE A N 1
ATOM 646 C CA . PHE A 1 85 ? -14.977 5.405 24.375 1.00 77.06 85 PHE A CA 1
ATOM 647 C C . PHE A 1 85 ? -14.225 4.933 23.117 1.00 77.06 85 PHE A C 1
ATOM 649 O O . PHE A 1 85 ? -14.615 3.952 22.478 1.00 77.06 85 PHE A O 1
ATOM 656 N N . THR A 1 86 ? -13.111 5.586 22.766 1.00 80.44 86 THR A N 1
ATOM 657 C CA . THR A 1 86 ? -12.323 5.213 21.576 1.00 80.44 86 THR A CA 1
ATOM 658 C C . THR A 1 86 ? -11.685 3.836 21.738 1.00 80.44 86 THR A C 1
ATOM 660 O O . THR A 1 86 ? -11.649 3.065 20.776 1.00 80.44 86 THR A O 1
ATOM 663 N N . GLN A 1 87 ? -11.247 3.495 22.953 1.00 82.12 87 GLN A N 1
ATOM 664 C CA . GLN A 1 87 ? -10.730 2.170 23.291 1.00 82.12 87 GLN A CA 1
ATOM 665 C C . GLN A 1 87 ? -11.787 1.083 23.045 1.00 82.12 87 GLN A C 1
ATOM 667 O O . GLN A 1 87 ? -11.517 0.090 22.364 1.00 82.12 87 GLN A O 1
ATOM 672 N N . HIS A 1 88 ? -13.007 1.282 23.558 1.00 81.69 88 HIS A N 1
ATOM 673 C CA . HIS A 1 88 ? -14.115 0.349 23.358 1.00 81.69 88 HIS A CA 1
ATOM 674 C C . HIS A 1 88 ? -14.472 0.196 21.880 1.00 81.69 88 HIS A C 1
ATOM 676 O O . HIS A 1 88 ? -14.556 -0.927 21.385 1.00 81.69 88 HIS A O 1
ATOM 682 N N . LYS A 1 89 ? -14.581 1.309 21.150 1.00 83.62 89 LYS A N 1
ATOM 683 C CA . LYS A 1 89 ? -14.901 1.317 19.718 1.00 83.62 89 LYS A CA 1
ATOM 684 C C . LYS A 1 89 ? -13.856 0.579 18.878 1.00 83.62 89 LYS A C 1
ATOM 686 O O . LYS A 1 89 ? -14.220 -0.210 18.011 1.00 83.62 89 LYS A O 1
ATOM 691 N N . LEU A 1 90 ? -12.565 0.781 19.153 1.00 82.88 90 LEU A N 1
ATOM 692 C CA . LEU A 1 90 ? -11.476 0.071 18.471 1.00 82.88 90 LEU A CA 1
ATOM 693 C C . LEU A 1 90 ? -11.539 -1.436 18.714 1.00 82.88 90 LEU A C 1
ATOM 695 O O . LEU A 1 90 ? -11.468 -2.218 17.766 1.00 82.88 90 LEU A O 1
ATOM 699 N N . LEU A 1 91 ? -11.698 -1.853 19.970 1.00 84.06 91 LEU A N 1
ATOM 700 C CA . LEU A 1 91 ? -11.801 -3.269 20.321 1.00 84.06 91 LEU A CA 1
ATOM 701 C C . LEU A 1 91 ? -13.058 -3.916 19.726 1.00 84.06 91 LEU A C 1
ATOM 703 O O . LEU A 1 91 ? -13.003 -5.049 19.246 1.00 84.06 91 LEU A O 1
ATOM 707 N N . GLU A 1 92 ? -14.184 -3.204 19.696 1.00 85.62 92 GLU A N 1
ATOM 708 C CA . GLU A 1 92 ? -15.411 -3.670 19.049 1.00 85.62 92 GLU A CA 1
ATOM 709 C C . GLU A 1 92 ? -15.257 -3.816 17.536 1.00 85.62 92 GLU A C 1
ATOM 711 O O . GLU A 1 92 ? -15.667 -4.839 16.982 1.00 85.62 92 GLU A O 1
ATOM 716 N N . GLU A 1 93 ? -14.622 -2.853 16.863 1.00 83.44 93 GLU A N 1
ATOM 717 C CA . GLU A 1 93 ? -14.300 -2.957 15.438 1.00 83.44 93 GLU A CA 1
ATOM 718 C C . GLU A 1 93 ? -13.384 -4.153 15.159 1.00 83.44 93 GLU A C 1
ATOM 720 O O . GLU A 1 93 ? -13.643 -4.914 14.224 1.00 83.44 93 GLU A O 1
ATOM 725 N N . HIS A 1 94 ? -12.367 -4.384 15.995 1.00 84.25 94 HIS A N 1
ATOM 726 C CA . HIS A 1 94 ? -11.491 -5.551 15.881 1.00 84.25 94 HIS A CA 1
ATOM 727 C C . HIS A 1 94 ? -12.247 -6.870 16.079 1.00 84.25 94 HIS A C 1
ATOM 729 O O . HIS A 1 94 ? -12.081 -7.798 15.285 1.00 84.25 94 HIS A O 1
ATOM 735 N N . ARG A 1 95 ? -13.131 -6.959 17.080 1.00 85.31 95 ARG A N 1
ATOM 736 C CA . ARG A 1 95 ? -13.982 -8.140 17.306 1.00 85.31 95 ARG A CA 1
ATOM 737 C C . ARG A 1 95 ? -14.959 -8.365 16.158 1.00 85.31 95 ARG A C 1
ATOM 739 O O . ARG A 1 95 ? -15.161 -9.508 15.745 1.00 85.31 95 ARG A O 1
ATOM 746 N N . ARG A 1 96 ? -15.562 -7.297 15.626 1.00 86.88 96 ARG A N 1
ATOM 747 C CA . ARG A 1 96 ? -16.427 -7.357 14.441 1.00 86.88 96 ARG A CA 1
ATOM 748 C C . ARG A 1 96 ? -15.638 -7.895 13.258 1.00 86.88 96 ARG A C 1
ATOM 750 O O . ARG A 1 96 ? -16.067 -8.863 12.643 1.00 86.88 96 ARG A O 1
ATOM 757 N N . TRP A 1 97 ? -14.464 -7.322 13.000 1.00 84.50 97 TRP A N 1
ATOM 758 C CA . TRP A 1 97 ? -13.583 -7.747 11.923 1.00 84.50 97 TRP A CA 1
ATOM 759 C C . TRP A 1 97 ? -13.174 -9.211 12.070 1.00 84.50 97 TRP A C 1
ATOM 761 O O . TRP A 1 97 ? -13.222 -9.954 11.097 1.00 84.50 97 TRP A O 1
ATOM 771 N N . ALA A 1 98 ? -12.837 -9.672 13.276 1.00 85.06 98 ALA A N 1
ATOM 772 C CA . ALA A 1 98 ? -12.472 -11.064 13.526 1.00 85.06 98 ALA A CA 1
ATOM 773 C C . ALA A 1 98 ? -13.598 -12.044 13.148 1.00 85.06 98 ALA A C 1
ATOM 775 O O . ALA A 1 98 ? -13.307 -13.072 12.531 1.00 85.06 98 ALA A O 1
ATOM 776 N N . LYS A 1 99 ? -14.858 -11.687 13.440 1.00 87.12 99 LYS A N 1
ATOM 777 C CA . LYS A 1 99 ? -16.060 -12.497 13.165 1.00 87.12 99 LYS A CA 1
ATOM 778 C C . LYS A 1 99 ? -16.433 -12.600 11.683 1.00 87.12 99 LYS A C 1
ATOM 780 O O . LYS A 1 99 ? -17.163 -13.519 11.327 1.00 87.12 99 LYS A O 1
ATOM 785 N N . LEU A 1 100 ? -15.956 -11.689 10.834 1.00 84.75 100 LEU A N 1
ATOM 786 C CA . LEU A 1 100 ? -16.269 -11.703 9.403 1.00 84.75 100 LEU A CA 1
ATOM 787 C C . LEU A 1 100 ? -15.620 -12.892 8.684 1.00 84.75 100 LEU A C 1
ATOM 789 O O . LEU A 1 100 ? -14.464 -13.263 8.940 1.00 84.75 100 LEU A O 1
ATOM 793 N N . THR A 1 101 ? -16.348 -13.428 7.709 1.00 89.62 101 THR A N 1
ATOM 794 C CA . THR A 1 101 ? -15.866 -14.444 6.771 1.00 89.62 101 THR A CA 1
ATOM 795 C C . THR A 1 101 ? -14.746 -13.866 5.902 1.00 89.62 101 THR A C 1
ATOM 797 O O . THR A 1 101 ? -14.667 -12.661 5.668 1.00 89.62 101 THR A O 1
ATOM 800 N N . THR A 1 102 ? -13.850 -14.707 5.385 1.00 85.62 102 THR A N 1
ATOM 801 C CA . THR A 1 102 ? -12.734 -14.272 4.521 1.00 85.62 102 THR A CA 1
ATOM 802 C C . THR A 1 102 ? -13.196 -13.522 3.268 1.00 85.62 102 THR A C 1
ATOM 804 O O . THR A 1 102 ? -12.545 -12.563 2.855 1.00 85.62 102 THR A O 1
ATOM 807 N N . THR A 1 103 ? -14.334 -13.913 2.692 1.00 84.00 103 THR A N 1
ATOM 808 C CA . THR A 1 103 ? -14.972 -13.224 1.560 1.00 84.00 103 THR A CA 1
ATOM 809 C C . THR A 1 103 ? -15.483 -11.840 1.954 1.00 84.00 103 THR A C 1
ATOM 811 O O . THR A 1 103 ? -15.211 -10.867 1.256 1.00 84.00 103 THR A O 1
ATOM 814 N N . GLU A 1 104 ? -16.155 -11.728 3.097 1.00 82.50 104 GLU A N 1
ATOM 815 C CA . GLU A 1 104 ? -16.670 -10.463 3.632 1.00 82.50 104 GLU A CA 1
ATOM 816 C C . GLU A 1 104 ? -15.526 -9.502 3.972 1.00 82.50 104 GLU A C 1
ATOM 818 O O . GLU A 1 104 ? -15.568 -8.342 3.572 1.00 82.50 104 GLU A O 1
ATOM 823 N N . LYS A 1 105 ? -14.449 -10.001 4.597 1.00 84.81 105 LYS A N 1
ATOM 824 C CA . LYS A 1 105 ? -13.218 -9.233 4.860 1.00 84.81 105 LYS A CA 1
ATOM 825 C C . LYS A 1 105 ? -12.621 -8.662 3.580 1.00 84.81 105 LYS A C 1
ATOM 827 O O . LYS A 1 105 ? -12.192 -7.509 3.557 1.00 84.81 105 LYS A O 1
ATOM 832 N N . PHE A 1 106 ? -12.576 -9.460 2.513 1.00 84.12 106 PHE A N 1
ATOM 833 C CA . PHE A 1 106 ? -12.051 -9.009 1.229 1.00 84.12 106 PHE A CA 1
ATOM 834 C C . PHE A 1 106 ? -12.924 -7.902 0.633 1.00 84.12 106 PHE A C 1
ATOM 836 O O . PHE A 1 106 ? -12.406 -6.839 0.293 1.00 84.12 106 PHE A O 1
ATOM 843 N N . VAL A 1 107 ? -14.241 -8.110 0.565 1.00 82.75 107 VAL A N 1
ATOM 844 C CA . VAL A 1 107 ? -15.165 -7.114 0.005 1.00 82.75 107 VAL A CA 1
ATOM 845 C C . VAL A 1 107 ? -15.184 -5.831 0.845 1.00 82.75 107 VAL A C 1
ATOM 847 O O . VAL A 1 107 ? -15.103 -4.745 0.278 1.00 82.75 107 VAL A O 1
ATOM 850 N N . GLU A 1 108 ? -15.192 -5.921 2.180 1.00 82.88 108 GLU A N 1
ATOM 851 C CA . GLU A 1 108 ? -15.143 -4.747 3.065 1.00 82.88 108 GLU A CA 1
ATOM 852 C C . GLU A 1 108 ? -13.820 -3.981 2.920 1.00 82.88 108 GLU A C 1
ATOM 854 O O . GLU A 1 108 ? -13.816 -2.751 2.862 1.00 82.88 108 GLU A O 1
ATOM 859 N N . SER A 1 109 ? -12.688 -4.682 2.791 1.00 82.50 109 SER A N 1
ATOM 860 C CA . SER A 1 109 ? -11.387 -4.041 2.561 1.00 82.50 109 SER A CA 1
ATOM 861 C C . SER A 1 109 ? -11.329 -3.308 1.214 1.00 82.50 109 SER A C 1
ATOM 863 O O . SER A 1 109 ? -10.815 -2.182 1.139 1.00 82.50 109 SER A O 1
ATOM 865 N N . LEU A 1 110 ? -11.898 -3.919 0.166 1.00 81.44 110 LEU A N 1
ATOM 866 C CA . LEU A 1 110 ? -12.024 -3.321 -1.164 1.00 81.44 110 LEU A CA 1
ATOM 867 C C . LEU A 1 110 ? -12.923 -2.084 -1.135 1.00 81.44 110 LEU A C 1
ATOM 869 O O . LEU A 1 110 ? -12.527 -1.037 -1.646 1.00 81.44 110 LEU A O 1
ATOM 873 N N . SER A 1 111 ? -14.089 -2.183 -0.498 1.00 79.44 111 SER A N 1
ATOM 874 C CA . SER A 1 111 ? -15.057 -1.091 -0.390 1.00 79.44 111 SER A CA 1
ATOM 875 C C . SER A 1 111 ? -14.491 0.097 0.400 1.00 79.44 111 SER A C 1
ATOM 877 O O . SER A 1 111 ? -14.483 1.230 -0.091 1.00 79.44 111 SER A O 1
ATOM 879 N N . ASN A 1 112 ? -13.866 -0.157 1.559 1.00 83.44 112 ASN A N 1
ATOM 880 C CA . ASN A 1 112 ? -13.238 0.881 2.391 1.00 83.44 112 ASN A CA 1
ATOM 881 C C . ASN A 1 112 ? -12.120 1.649 1.664 1.00 83.44 112 ASN A C 1
ATOM 883 O O . ASN A 1 112 ? -11.841 2.805 1.987 1.00 83.44 112 ASN A O 1
ATOM 887 N N . ASN A 1 113 ? -11.469 1.027 0.677 1.00 82.94 113 ASN A N 1
ATOM 888 C CA . ASN A 1 113 ? -10.399 1.642 -0.108 1.00 82.94 113 ASN A CA 1
ATOM 889 C C . ASN A 1 113 ? -10.772 1.838 -1.584 1.00 82.94 113 ASN A C 1
ATOM 891 O O . ASN A 1 113 ? -9.873 2.069 -2.393 1.00 82.94 113 ASN A O 1
ATOM 895 N N . LYS A 1 114 ? -12.065 1.816 -1.941 1.00 80.25 114 LYS A N 1
ATOM 896 C CA . LYS A 1 114 ? -12.556 1.835 -3.332 1.00 80.25 114 LYS A CA 1
ATOM 897 C C . LYS A 1 114 ? -11.875 2.906 -4.178 1.00 80.25 114 LYS A C 1
ATOM 899 O O . LYS A 1 114 ? -11.286 2.600 -5.209 1.00 80.25 114 LYS A O 1
ATOM 904 N N . TYR A 1 115 ? -11.838 4.148 -3.694 1.00 81.94 115 TYR A N 1
ATOM 905 C CA . TYR A 1 115 ? -11.192 5.251 -4.412 1.00 81.94 115 TYR A CA 1
ATOM 906 C C . TYR A 1 115 ? -9.673 5.087 -4.555 1.00 81.94 115 TYR A C 1
ATOM 908 O O . TYR A 1 115 ? -9.130 5.393 -5.613 1.00 81.94 115 TYR A O 1
ATOM 916 N N . LYS A 1 116 ? -8.978 4.578 -3.528 1.00 85.56 116 LYS A N 1
ATOM 917 C CA . LYS A 1 116 ? -7.528 4.321 -3.590 1.00 85.56 116 LYS A CA 1
ATOM 918 C C . LYS A 1 116 ? -7.200 3.184 -4.554 1.00 85.56 116 LYS A C 1
ATOM 920 O O . LYS A 1 116 ? -6.202 3.246 -5.260 1.00 85.56 116 LYS A O 1
ATOM 925 N N . ILE A 1 117 ? -8.040 2.152 -4.594 1.00 85.19 117 ILE A N 1
ATOM 926 C CA . ILE A 1 117 ? -7.872 1.013 -5.498 1.00 85.19 117 ILE A CA 1
ATOM 927 C C . ILE A 1 117 ? -8.139 1.448 -6.937 1.00 85.19 117 ILE A C 1
ATOM 929 O O . ILE A 1 117 ? -7.350 1.121 -7.816 1.00 85.19 117 ILE A O 1
ATOM 933 N N . ILE A 1 118 ? -9.191 2.233 -7.185 1.00 82.50 118 ILE A N 1
ATOM 934 C CA . ILE A 1 118 ? -9.493 2.761 -8.523 1.00 82.50 118 ILE A CA 1
ATOM 935 C C . ILE A 1 118 ? -8.336 3.628 -9.033 1.00 82.50 118 ILE A C 1
ATOM 937 O O . ILE A 1 118 ? -7.902 3.454 -10.171 1.00 82.50 118 ILE A O 1
ATOM 941 N N . THR A 1 119 ? -7.789 4.523 -8.204 1.00 83.69 119 THR A N 1
ATOM 942 C CA . THR A 1 119 ? -6.649 5.362 -8.608 1.00 83.69 119 THR A CA 1
ATOM 943 C C . THR A 1 119 ? -5.368 4.553 -8.793 1.00 83.69 119 THR A C 1
ATOM 945 O O . THR A 1 119 ? -4.642 4.783 -9.762 1.00 83.69 119 THR A O 1
ATOM 948 N N . ALA A 1 120 ? -5.108 3.563 -7.935 1.00 85.75 120 ALA A N 1
ATOM 949 C CA . ALA A 1 120 ? -3.978 2.653 -8.092 1.00 85.75 120 ALA A CA 1
ATOM 950 C C . ALA A 1 120 ? -4.089 1.820 -9.376 1.00 85.75 120 ALA A C 1
ATOM 952 O O . ALA A 1 120 ? -3.115 1.702 -10.114 1.00 85.75 120 ALA A O 1
ATOM 953 N N . LEU A 1 121 ? -5.271 1.283 -9.680 1.00 85.00 121 LEU A N 1
ATOM 954 C CA . LEU A 1 121 ? -5.514 0.465 -10.866 1.00 85.00 121 LEU A CA 1
ATOM 955 C C . LEU A 1 121 ? -5.477 1.304 -12.150 1.00 85.00 121 LEU A C 1
ATOM 957 O O . LEU A 1 121 ? -4.952 0.860 -13.171 1.00 85.00 121 LEU A O 1
ATOM 961 N N . TRP A 1 122 ? -5.926 2.556 -12.085 1.00 85.25 122 TRP A N 1
ATOM 962 C CA . TRP A 1 122 ? -5.726 3.532 -13.151 1.00 85.25 122 TRP A CA 1
ATOM 963 C C . TRP A 1 122 ? -4.236 3.802 -13.403 1.00 85.25 122 TRP A C 1
ATOM 965 O O . TRP A 1 122 ? -3.775 3.677 -14.539 1.00 85.25 122 TRP A O 1
ATOM 975 N N . ALA A 1 123 ? -3.446 4.081 -12.364 1.00 85.38 123 ALA A N 1
ATOM 976 C CA . ALA A 1 123 ? -2.003 4.286 -12.509 1.00 85.38 123 ALA A CA 1
ATOM 977 C C . ALA A 1 123 ? -1.301 3.015 -13.028 1.00 85.38 123 ALA A C 1
ATOM 979 O O . ALA A 1 123 ? -0.465 3.082 -13.932 1.00 85.38 123 ALA A O 1
ATOM 980 N N . ALA A 1 124 ? -1.697 1.845 -12.521 1.00 86.00 124 ALA A N 1
ATOM 981 C CA . ALA A 1 124 ? -1.200 0.552 -12.973 1.00 86.00 124 ALA A CA 1
ATOM 982 C C . ALA A 1 124 ? -1.520 0.306 -14.454 1.00 86.00 124 ALA A C 1
ATOM 984 O O . ALA A 1 124 ? -0.666 -0.206 -15.173 1.00 86.00 124 ALA A O 1
ATOM 985 N N . SER A 1 125 ? -2.694 0.726 -14.940 1.00 81.12 125 SER A N 1
ATOM 986 C CA . SER A 1 125 ? -3.054 0.615 -16.359 1.00 81.12 125 SER A CA 1
ATOM 987 C C . SER A 1 125 ? -2.130 1.429 -17.267 1.00 81.12 125 SER A C 1
ATOM 989 O O . SER A 1 125 ? -1.725 0.948 -18.327 1.00 81.12 125 SER A O 1
ATOM 991 N N . MET A 1 126 ? -1.729 2.630 -16.835 1.00 80.44 126 MET A N 1
ATOM 992 C CA . MET A 1 126 ? -0.803 3.477 -17.588 1.00 80.44 126 MET A CA 1
ATOM 993 C C . MET A 1 126 ? 0.590 2.857 -17.659 1.00 80.44 126 MET A C 1
ATOM 995 O O . MET A 1 126 ? 1.176 2.766 -18.740 1.00 80.44 126 MET A O 1
ATOM 999 N N . VAL A 1 127 ? 1.110 2.401 -16.517 1.00 82.94 127 VAL A N 1
ATOM 1000 C CA . VAL A 1 127 ? 2.435 1.773 -16.443 1.00 82.94 127 VAL A CA 1
ATOM 1001 C C . VAL A 1 127 ? 2.445 0.447 -17.202 1.00 82.94 127 VAL A C 1
ATOM 1003 O O . VAL A 1 127 ? 3.352 0.205 -17.995 1.00 82.94 127 VAL A O 1
ATOM 1006 N N . GLY A 1 128 ? 1.417 -0.384 -17.021 1.00 83.25 128 GLY A N 1
ATOM 1007 C CA . GLY A 1 128 ? 1.263 -1.662 -17.712 1.00 83.25 128 GLY A CA 1
ATOM 1008 C C . GLY A 1 128 ? 1.213 -1.491 -19.230 1.00 83.25 128 GLY A C 1
ATOM 1009 O O . GLY A 1 128 ? 1.971 -2.150 -19.940 1.00 83.25 128 GLY A O 1
ATOM 1010 N N . SER A 1 129 ? 0.406 -0.544 -19.725 1.00 79.00 129 SER A N 1
ATOM 1011 C CA . SER A 1 129 ? 0.349 -0.204 -21.154 1.00 79.00 129 SER A CA 1
ATOM 1012 C C . SER A 1 129 ? 1.723 0.219 -21.691 1.00 79.00 129 SER A C 1
ATOM 1014 O O . SER A 1 129 ? 2.171 -0.274 -22.728 1.00 79.00 129 SER A O 1
ATOM 1016 N N . TRP A 1 130 ? 2.450 1.064 -20.952 1.00 76.50 130 TRP A N 1
ATOM 1017 C CA . TRP A 1 130 ? 3.793 1.497 -21.342 1.00 76.50 130 TRP A CA 1
ATOM 1018 C C . TRP A 1 130 ? 4.803 0.345 -21.404 1.00 76.50 130 TRP A C 1
ATOM 1020 O O . TRP A 1 130 ? 5.580 0.258 -22.355 1.00 76.50 130 TRP A O 1
ATOM 1030 N N . VAL A 1 131 ? 4.792 -0.556 -20.417 1.00 82.00 131 VAL A N 1
ATOM 1031 C CA . VAL A 1 131 ? 5.691 -1.721 -20.375 1.00 82.00 131 VAL A CA 1
ATOM 1032 C C . VAL A 1 131 ? 5.428 -2.660 -21.551 1.00 82.00 131 VAL A C 1
ATOM 1034 O O . VAL A 1 131 ? 6.381 -3.084 -22.206 1.00 82.00 131 VAL A O 1
ATOM 1037 N N . VAL A 1 132 ? 4.157 -2.945 -21.851 1.00 81.50 132 VAL A N 1
ATOM 1038 C CA . VAL A 1 132 ? 3.765 -3.803 -22.980 1.00 81.50 132 VAL A CA 1
ATOM 1039 C C . VAL A 1 132 ? 4.240 -3.203 -24.301 1.00 81.50 132 VAL A C 1
ATOM 1041 O O . VAL A 1 132 ? 4.925 -3.870 -25.071 1.00 81.50 132 VAL A O 1
ATOM 1044 N N . VAL A 1 133 ? 3.960 -1.922 -24.534 1.00 77.88 133 VAL A N 1
ATOM 1045 C CA . VAL A 1 133 ? 4.326 -1.233 -25.780 1.00 77.88 133 VAL A CA 1
ATOM 1046 C C . VAL A 1 133 ? 5.840 -1.070 -25.939 1.00 77.88 133 VAL A C 1
ATOM 1048 O O . VAL A 1 133 ? 6.372 -1.103 -27.051 1.00 77.88 133 VAL A O 1
ATOM 1051 N N . ASN A 1 134 ? 6.577 -0.888 -24.842 1.00 75.38 134 ASN A N 1
ATOM 1052 C CA . ASN A 1 134 ? 8.024 -0.725 -24.919 1.00 75.38 134 ASN A CA 1
ATOM 1053 C C . ASN A 1 134 ? 8.767 -2.046 -25.190 1.00 75.38 134 ASN A C 1
ATOM 1055 O O . ASN A 1 134 ? 9.958 -2.001 -25.502 1.00 75.38 134 ASN A O 1
ATOM 1059 N N . ARG A 1 135 ? 8.081 -3.197 -25.121 1.00 77.69 135 ARG A N 1
ATOM 1060 C CA . ARG A 1 135 ? 8.663 -4.517 -25.396 1.00 77.69 135 ARG A CA 1
ATOM 1061 C C . ARG A 1 135 ? 8.986 -4.737 -26.874 1.00 77.69 135 ARG A C 1
ATOM 1063 O O . ARG A 1 135 ? 9.921 -5.475 -27.162 1.00 77.69 135 ARG A O 1
ATOM 1070 N N . ASP A 1 136 ? 8.286 -4.063 -27.787 1.00 73.94 136 ASP A N 1
ATOM 1071 C CA . ASP A 1 136 ? 8.510 -4.208 -29.228 1.00 73.94 136 ASP A CA 1
ATOM 1072 C C . ASP A 1 136 ? 9.601 -3.238 -29.724 1.00 73.94 136 ASP A C 1
ATOM 1074 O O . ASP A 1 136 ? 9.390 -2.019 -29.737 1.00 73.94 136 ASP A O 1
ATOM 1078 N N . PRO A 1 137 ? 10.788 -3.724 -30.145 1.00 66.94 137 PRO A N 1
ATOM 1079 C CA . PRO A 1 137 ? 11.910 -2.865 -30.541 1.00 66.94 137 PRO A CA 1
ATOM 1080 C C . PRO A 1 137 ? 11.765 -2.273 -31.952 1.00 66.94 137 PRO A C 1
ATOM 1082 O O . PRO A 1 137 ? 12.511 -1.368 -32.310 1.00 66.94 137 PRO A O 1
ATOM 1085 N N . ILE A 1 138 ? 10.808 -2.767 -32.743 1.00 73.25 138 ILE A N 1
ATOM 1086 C CA . ILE A 1 138 ? 10.674 -2.488 -34.183 1.00 73.25 138 ILE A CA 1
ATOM 1087 C C . ILE A 1 138 ? 9.879 -1.190 -34.448 1.00 73.25 138 ILE A C 1
ATOM 1089 O O . ILE A 1 138 ? 10.029 -0.558 -35.490 1.00 73.25 138 ILE A O 1
ATOM 1093 N N . LEU A 1 139 ? 9.044 -0.758 -33.498 1.00 75.31 139 LEU A N 1
ATOM 1094 C CA . LEU A 1 139 ? 8.154 0.399 -33.650 1.00 75.31 139 LEU A CA 1
ATOM 1095 C C . LEU A 1 139 ? 8.859 1.729 -33.343 1.00 75.31 139 LEU A C 1
ATOM 1097 O O . LEU A 1 139 ? 9.571 1.865 -32.343 1.00 75.31 139 LEU A O 1
ATOM 1101 N N . THR A 1 140 ? 8.586 2.757 -34.153 1.00 82.31 140 THR A N 1
ATOM 1102 C CA . THR A 1 140 ? 9.044 4.129 -33.868 1.00 82.31 140 THR A CA 1
ATOM 1103 C C . THR A 1 140 ? 8.363 4.696 -32.615 1.00 82.31 140 THR A C 1
ATOM 1105 O O . THR A 1 140 ? 7.233 4.338 -32.277 1.00 82.31 140 THR A O 1
ATOM 1108 N N . LYS A 1 141 ? 9.031 5.620 -31.904 1.00 78.06 141 LYS A N 1
ATOM 1109 C CA . LYS A 1 141 ? 8.530 6.185 -30.629 1.00 78.06 141 LYS A CA 1
ATOM 1110 C C . LYS A 1 141 ? 7.141 6.827 -30.755 1.00 78.06 141 LYS A C 1
ATOM 1112 O O . LYS A 1 141 ? 6.336 6.721 -29.834 1.00 78.06 141 LYS A O 1
ATOM 1117 N N . THR A 1 142 ? 6.848 7.444 -31.898 1.00 81.50 142 THR A N 1
ATOM 1118 C CA . THR A 1 142 ? 5.542 8.051 -32.184 1.00 81.50 142 THR A CA 1
ATOM 1119 C C . THR A 1 142 ? 4.443 6.995 -32.322 1.00 81.50 142 THR A C 1
ATOM 1121 O O . THR A 1 142 ? 3.367 7.161 -31.756 1.00 81.50 142 THR A O 1
ATOM 1124 N N . GLN A 1 143 ? 4.721 5.874 -32.999 1.00 79.06 143 GLN A N 1
ATOM 1125 C CA . GLN A 1 143 ? 3.763 4.770 -33.154 1.00 79.06 143 GLN A CA 1
ATOM 1126 C C . GLN A 1 143 ? 3.458 4.096 -31.813 1.00 79.06 143 GLN A C 1
ATOM 1128 O O . GLN A 1 143 ? 2.293 3.878 -31.484 1.00 79.06 143 GLN A O 1
ATOM 1133 N N . LYS A 1 14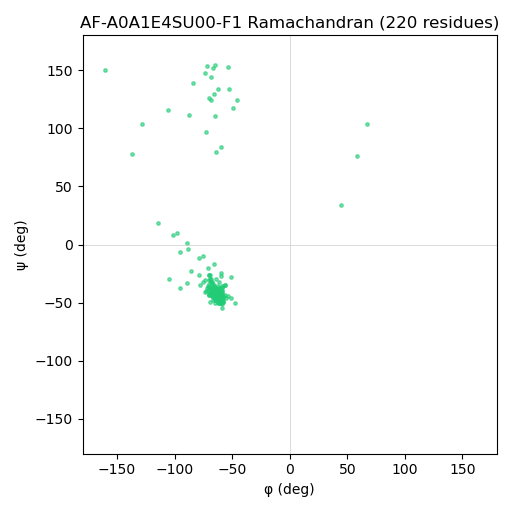4 ? 4.493 3.867 -30.994 1.00 80.19 144 LYS A N 1
ATOM 1134 C CA . LYS A 1 144 ? 4.344 3.345 -29.628 1.00 80.19 144 LYS A CA 1
ATOM 1135 C C . LYS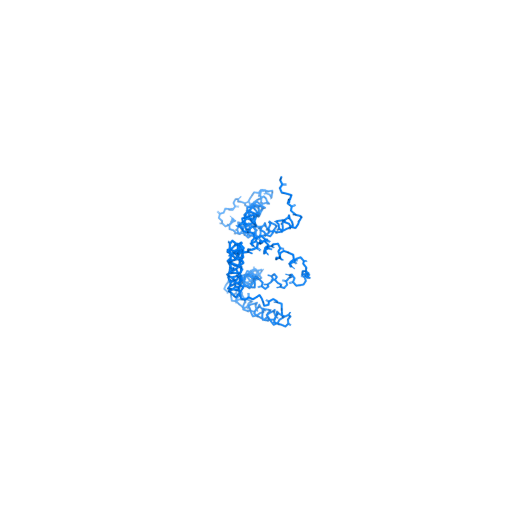 A 1 144 ? 3.378 4.190 -28.801 1.00 80.19 144 LYS A C 1
ATOM 1137 O O . LYS A 1 144 ? 2.495 3.669 -28.131 1.00 80.19 144 LYS A O 1
ATOM 1142 N N . PHE A 1 145 ? 3.501 5.509 -28.877 1.00 80.12 145 PHE A N 1
ATOM 1143 C CA . PHE A 1 145 ? 2.648 6.410 -28.111 1.00 80.12 145 PHE A CA 1
ATOM 1144 C C . PHE A 1 145 ? 1.167 6.343 -28.515 1.00 80.12 145 PHE A C 1
ATOM 1146 O O . PHE A 1 145 ? 0.289 6.358 -27.652 1.00 80.12 145 PHE A O 1
ATOM 1153 N N . VAL A 1 146 ? 0.882 6.225 -29.815 1.00 83.56 146 VAL A N 1
ATOM 1154 C CA . VAL A 1 146 ? -0.490 6.054 -30.319 1.00 83.56 146 VAL A CA 1
ATOM 1155 C C . VAL A 1 146 ? -1.077 4.726 -29.836 1.00 83.56 146 VAL A C 1
ATOM 1157 O O . VAL A 1 146 ? -2.191 4.696 -29.314 1.00 83.56 146 VAL A O 1
ATOM 1160 N N . GLN A 1 147 ? -0.301 3.645 -29.917 1.00 80.12 147 GLN A N 1
ATOM 1161 C CA . GLN A 1 147 ? -0.736 2.320 -29.480 1.00 80.12 147 GLN A CA 1
ATOM 1162 C C . GLN A 1 147 ? -0.953 2.250 -27.958 1.00 80.12 147 GLN A C 1
ATOM 1164 O O . GLN A 1 147 ? -1.953 1.703 -27.495 1.00 80.12 147 GLN A O 1
ATOM 1169 N N . ALA A 1 148 ? -0.075 2.881 -27.172 1.00 77.69 148 ALA A N 1
ATOM 1170 C CA . ALA A 1 148 ? -0.209 2.963 -25.718 1.00 77.69 148 ALA A CA 1
ATOM 1171 C C . ALA A 1 148 ? -1.521 3.634 -25.292 1.00 77.69 148 ALA A C 1
ATOM 1173 O O . ALA A 1 148 ? -2.150 3.204 -24.322 1.00 77.69 148 ALA A O 1
ATOM 1174 N N . ARG A 1 149 ? -1.965 4.658 -26.032 1.00 80.88 149 ARG A N 1
ATOM 1175 C CA . ARG A 1 149 ? -3.249 5.323 -25.777 1.00 80.88 149 ARG A CA 1
ATOM 1176 C C . ARG A 1 149 ? -4.444 4.420 -26.067 1.00 80.88 149 ARG A C 1
ATOM 1178 O O . ARG A 1 149 ? -5.366 4.410 -25.260 1.00 80.88 149 ARG A O 1
ATOM 1185 N N . MET A 1 150 ? -4.414 3.635 -27.145 1.00 84.31 150 MET A N 1
ATOM 1186 C CA . MET A 1 150 ? -5.481 2.666 -27.431 1.00 84.31 150 MET A CA 1
ATOM 1187 C C . MET A 1 150 ? -5.597 1.600 -26.336 1.00 84.31 150 MET A C 1
ATOM 1189 O O . MET A 1 150 ? -6.699 1.321 -25.865 1.00 84.31 150 MET A O 1
ATOM 1193 N N . TYR A 1 151 ? -4.470 1.043 -25.876 1.00 82.44 151 TYR A N 1
ATOM 1194 C CA . TYR A 1 151 ? -4.488 0.079 -24.771 1.00 82.44 151 TYR A CA 1
ATOM 1195 C C . TYR A 1 151 ? -4.959 0.709 -23.462 1.00 82.44 151 TYR A C 1
ATOM 1197 O O . TYR A 1 151 ? -5.766 0.109 -22.758 1.00 82.44 151 TYR A O 1
ATOM 1205 N N . ALA A 1 152 ? -4.507 1.926 -23.146 1.00 76.69 152 ALA A N 1
ATOM 1206 C CA . ALA A 1 152 ? -4.948 2.633 -21.948 1.00 76.69 152 ALA A CA 1
ATOM 1207 C C . ALA A 1 152 ? -6.467 2.852 -21.959 1.00 76.69 152 ALA A C 1
ATOM 1209 O O . ALA A 1 152 ? -7.128 2.555 -20.970 1.00 76.69 152 ALA A O 1
ATOM 1210 N N . GLN A 1 153 ? -7.032 3.284 -23.091 1.00 84.88 153 GLN A N 1
ATOM 1211 C CA . GLN A 1 153 ? -8.478 3.447 -23.249 1.00 84.88 153 GLN A CA 1
ATOM 1212 C C . GLN A 1 153 ? -9.226 2.133 -23.000 1.00 84.88 153 GLN A C 1
ATOM 1214 O O . GLN A 1 153 ? -10.151 2.101 -22.189 1.00 84.88 153 GLN A O 1
ATOM 1219 N N . PHE A 1 154 ? -8.788 1.034 -23.616 1.00 84.50 154 PHE A N 1
ATOM 1220 C CA . PHE A 1 154 ? -9.415 -0.272 -23.409 1.00 84.50 154 PHE A CA 1
ATOM 1221 C C . PHE A 1 154 ? -9.366 -0.718 -21.939 1.00 84.50 154 PHE A C 1
ATOM 1223 O O . PHE A 1 154 ? -10.383 -1.132 -21.382 1.00 84.50 154 PHE A O 1
ATOM 1230 N N . ILE A 1 155 ? -8.214 -0.561 -21.279 1.00 84.19 155 ILE A N 1
ATOM 1231 C CA . ILE A 1 155 ? -8.063 -0.926 -19.865 1.00 84.19 155 ILE A CA 1
ATOM 1232 C C . ILE A 1 155 ? -8.938 -0.035 -18.974 1.00 84.19 155 ILE A C 1
ATOM 1234 O O . ILE A 1 155 ? -9.557 -0.542 -18.042 1.00 84.19 155 ILE A O 1
ATOM 1238 N N . THR A 1 156 ? -9.051 1.267 -19.262 1.00 83.94 156 THR A N 1
ATOM 1239 C CA . THR A 1 156 ? -9.926 2.162 -18.484 1.00 83.94 156 THR A CA 1
ATOM 1240 C C . THR A 1 156 ? -11.399 1.791 -18.610 1.00 83.94 156 THR A C 1
ATOM 1242 O O . THR A 1 156 ? -12.104 1.788 -17.606 1.00 83.94 156 THR A O 1
ATOM 1245 N N . VAL A 1 157 ? -11.865 1.410 -19.801 1.00 86.88 157 VAL A N 1
ATOM 1246 C CA . VAL A 1 157 ? -13.244 0.937 -19.985 1.00 86.88 157 VAL A CA 1
ATOM 1247 C C . VAL A 1 157 ? -13.468 -0.368 -19.221 1.00 86.88 157 VAL A C 1
ATOM 1249 O O . VAL A 1 157 ? -14.452 -0.484 -18.493 1.00 86.88 157 VAL A O 1
ATOM 1252 N N . GLY A 1 158 ? -12.533 -1.319 -19.305 1.00 86.81 158 GLY A N 1
ATOM 1253 C CA . GLY A 1 158 ? -12.595 -2.557 -18.522 1.00 86.81 158 GLY A CA 1
ATOM 1254 C C . GLY A 1 158 ? -12.622 -2.302 -17.012 1.00 86.81 158 GLY A C 1
ATOM 1255 O O . GLY A 1 158 ? -13.400 -2.925 -16.294 1.00 86.81 158 GLY A O 1
ATOM 1256 N N . LEU A 1 159 ? -11.836 -1.334 -16.535 1.00 85.56 159 LEU A N 1
ATOM 1257 C CA . LEU A 1 159 ? -11.817 -0.908 -15.138 1.00 85.56 159 LEU A CA 1
ATOM 1258 C C . LEU A 1 159 ? -13.159 -0.315 -14.692 1.00 85.56 159 LEU A C 1
ATOM 1260 O O . LEU A 1 159 ? -13.637 -0.644 -13.608 1.00 85.56 159 LEU A O 1
ATOM 1264 N N . LEU A 1 160 ? -13.779 0.532 -15.516 1.00 85.06 160 LEU A N 1
ATOM 1265 C CA . LEU A 1 160 ? -15.096 1.099 -15.220 1.00 85.06 160 LEU A CA 1
ATOM 1266 C C . LEU A 1 160 ? -16.161 0.004 -15.135 1.00 85.06 160 LEU A C 1
ATOM 1268 O O . LEU A 1 160 ? -16.920 -0.026 -14.170 1.00 85.06 160 LEU A O 1
ATOM 1272 N N . LEU A 1 161 ? -16.167 -0.935 -16.084 1.00 86.75 161 LEU A N 1
ATOM 1273 C CA . LEU A 1 161 ? -17.092 -2.071 -16.071 1.00 86.75 161 LEU A CA 1
ATOM 1274 C C . LEU A 1 161 ? -16.882 -2.964 -14.842 1.00 86.75 161 LEU A C 1
ATOM 1276 O O . LEU A 1 161 ? -17.852 -3.344 -14.190 1.00 86.75 161 LEU A O 1
ATOM 1280 N N . ALA A 1 162 ? -15.631 -3.247 -14.476 1.00 84.19 162 ALA A N 1
ATOM 1281 C CA . ALA A 1 162 ? -15.310 -4.001 -13.267 1.00 84.19 162 ALA A CA 1
ATOM 1282 C C . ALA A 1 162 ? -15.750 -3.260 -11.993 1.00 84.19 162 ALA A C 1
ATOM 1284 O O . ALA A 1 162 ? -16.316 -3.869 -11.088 1.00 84.19 162 ALA A O 1
ATOM 1285 N N . SER A 1 163 ? -15.539 -1.941 -11.931 1.00 80.62 163 SER A N 1
ATOM 1286 C CA . SER A 1 163 ? -15.957 -1.111 -10.799 1.00 80.62 163 SER A CA 1
ATOM 1287 C C . SER A 1 163 ? -17.479 -1.049 -10.666 1.00 80.62 163 SER A C 1
ATOM 1289 O O . SER A 1 163 ? -17.994 -1.158 -9.555 1.00 80.62 163 SER A O 1
ATOM 1291 N N . MET A 1 164 ? -18.201 -0.941 -11.785 1.00 83.31 164 MET A N 1
ATOM 1292 C CA . MET A 1 164 ? -19.662 -1.011 -11.806 1.00 83.31 164 MET A CA 1
ATOM 1293 C C . MET A 1 164 ? -20.162 -2.389 -11.371 1.00 83.31 164 MET A C 1
ATOM 1295 O O . MET A 1 164 ? -21.055 -2.462 -10.534 1.00 83.31 164 MET A O 1
ATOM 1299 N N . GLY A 1 165 ? -19.560 -3.472 -11.873 1.00 84.00 165 GLY A N 1
ATOM 1300 C CA . GLY A 1 165 ? -19.901 -4.835 -11.462 1.00 84.00 165 GLY A CA 1
ATOM 1301 C C . GLY A 1 165 ? -19.703 -5.057 -9.962 1.00 84.00 165 GLY A C 1
ATOM 1302 O O . GLY A 1 165 ? -20.590 -5.587 -9.297 1.00 84.00 165 GLY A O 1
ATOM 1303 N N . LEU A 1 166 ? -18.587 -4.572 -9.410 1.00 79.94 166 LEU A N 1
ATOM 1304 C CA . LEU A 1 166 ? -18.341 -4.607 -7.969 1.00 79.94 166 LEU A CA 1
ATOM 1305 C C . LEU A 1 166 ? -19.368 -3.764 -7.200 1.00 79.94 166 LEU A C 1
ATOM 1307 O O . LEU A 1 166 ? -19.866 -4.209 -6.175 1.00 79.94 166 LEU A O 1
ATOM 1311 N N . SER A 1 167 ? -19.737 -2.587 -7.713 1.00 78.88 167 SER A N 1
ATOM 1312 C CA . SER A 1 167 ? -20.732 -1.718 -7.072 1.00 78.88 167 SER A CA 1
ATOM 1313 C C . SER A 1 167 ? -22.128 -2.346 -7.031 1.00 78.88 167 SER A C 1
ATOM 1315 O O . SER A 1 167 ? -22.813 -2.239 -6.020 1.00 78.88 167 SER A O 1
ATOM 1317 N N . VAL A 1 168 ? -22.543 -3.026 -8.103 1.00 81.94 168 VAL A N 1
ATOM 1318 C CA . VAL A 1 168 ? -23.815 -3.767 -8.147 1.00 81.94 168 VAL A CA 1
ATOM 1319 C C . VAL A 1 168 ? -23.764 -4.984 -7.219 1.00 81.94 168 VAL A C 1
ATOM 1321 O O . VAL A 1 168 ? -24.748 -5.315 -6.562 1.00 81.94 168 VAL A O 1
ATOM 1324 N N . TYR A 1 169 ? -22.612 -5.650 -7.123 1.00 78.94 169 TYR A N 1
ATOM 1325 C CA . TYR A 1 169 ? -22.417 -6.753 -6.185 1.00 78.94 169 TYR A CA 1
ATOM 1326 C C . TYR A 1 169 ? -22.522 -6.295 -4.720 1.00 78.94 169 TYR A C 1
ATOM 1328 O O . TYR A 1 169 ? -23.192 -6.960 -3.929 1.00 78.94 169 TYR A O 1
ATOM 1336 N N . GLU A 1 170 ? -21.905 -5.155 -4.383 1.00 72.88 170 GLU A N 1
ATOM 1337 C CA . GLU A 1 170 ? -22.003 -4.493 -3.072 1.00 72.88 170 GLU A CA 1
ATOM 1338 C C . GLU A 1 170 ? -23.464 -4.157 -2.725 1.00 72.88 170 GLU A C 1
ATOM 1340 O O . GLU A 1 170 ? -23.918 -4.459 -1.6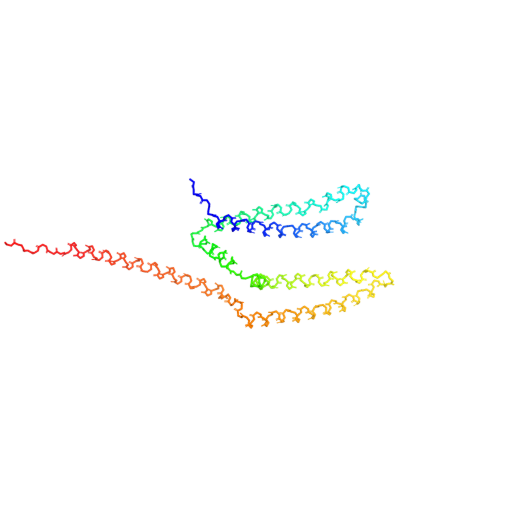20 1.00 72.88 170 GLU A O 1
ATOM 1345 N N . GLU A 1 171 ? -24.212 -3.593 -3.682 1.00 73.69 171 GLU A N 1
ATOM 1346 C CA . GLU A 1 171 ? -25.628 -3.243 -3.519 1.00 73.69 171 GLU A CA 1
ATOM 1347 C C . GLU A 1 171 ? -26.504 -4.478 -3.260 1.00 73.69 171 GLU A C 1
ATOM 1349 O O . GLU A 1 171 ? -27.284 -4.497 -2.306 1.00 73.69 171 GLU A O 1
ATOM 1354 N N . ASN A 1 172 ? -26.324 -5.540 -4.050 1.00 71.12 172 ASN A N 1
ATOM 1355 C CA . ASN A 1 172 ? -27.109 -6.771 -3.936 1.00 71.12 172 ASN A CA 1
ATOM 1356 C C . ASN A 1 172 ? -26.841 -7.551 -2.642 1.00 71.12 172 ASN A C 1
ATOM 1358 O O . ASN A 1 172 ? -27.749 -8.193 -2.119 1.00 71.12 172 ASN A O 1
ATOM 1362 N N . HIS A 1 173 ? -25.614 -7.505 -2.115 1.00 65.12 173 HIS A N 1
ATOM 1363 C CA . HIS A 1 173 ? -25.260 -8.219 -0.884 1.00 65.12 173 HIS A CA 1
ATOM 1364 C C . HIS A 1 173 ? -25.491 -7.391 0.386 1.00 65.12 173 HIS A C 1
ATOM 1366 O O . HIS A 1 173 ? -25.196 -7.876 1.476 1.00 65.12 173 HIS A O 1
ATOM 1372 N N . GLN A 1 174 ? -26.002 -6.156 0.267 1.00 60.22 174 GLN A N 1
ATOM 1373 C CA . GLN A 1 174 ? -26.153 -5.205 1.378 1.00 60.22 174 GLN A CA 1
ATOM 1374 C C . GLN A 1 174 ? -24.911 -5.144 2.280 1.00 60.22 174 GLN A C 1
ATOM 1376 O O . GLN A 1 174 ? -25.009 -4.971 3.498 1.00 60.22 174 GLN A O 1
ATOM 1381 N N . LEU A 1 175 ? -23.728 -5.304 1.680 1.00 55.41 175 LEU A N 1
ATOM 1382 C CA . LEU A 1 175 ? -22.469 -5.303 2.403 1.00 55.41 175 LEU A CA 1
ATOM 1383 C C . LEU A 1 175 ? -22.192 -3.867 2.831 1.00 55.41 175 LEU A C 1
ATOM 1385 O O . LEU A 1 175 ? -21.692 -3.047 2.070 1.00 55.41 175 LEU A O 1
ATOM 1389 N N . ASN A 1 176 ? -22.564 -3.597 4.078 1.00 50.94 176 ASN A N 1
ATOM 1390 C CA . ASN A 1 176 ? -22.197 -2.419 4.837 1.00 50.94 176 ASN A CA 1
ATOM 1391 C C . ASN A 1 176 ? -22.633 -1.097 4.175 1.00 50.94 176 ASN A C 1
ATOM 1393 O O . ASN A 1 176 ? -21.823 -0.300 3.699 1.00 50.94 176 ASN A O 1
ATOM 1397 N N . LYS A 1 177 ? -23.935 -0.788 4.269 1.00 51.94 177 LYS A N 1
ATOM 1398 C CA . LYS A 1 177 ? -24.345 0.612 4.452 1.00 51.94 177 LYS A CA 1
ATOM 1399 C C . LYS A 1 177 ? -23.796 1.047 5.809 1.00 51.94 177 LYS A C 1
ATOM 1401 O O . LYS A 1 177 ? -24.520 1.026 6.799 1.00 51.94 177 LYS A O 1
ATOM 1406 N N . GLN A 1 178 ? -22.506 1.376 5.865 1.00 51.09 178 GLN A N 1
ATOM 1407 C CA . GLN A 1 178 ? -21.953 2.127 6.984 1.00 51.09 178 GLN A CA 1
ATOM 1408 C C . GLN A 1 178 ? -22.904 3.316 7.166 1.00 51.09 178 GLN A C 1
ATOM 1410 O O . GLN A 1 178 ? -23.078 4.071 6.198 1.00 51.09 178 GLN A O 1
ATOM 1415 N N . PRO A 1 179 ? -23.596 3.455 8.314 1.00 49.38 179 PRO A N 1
ATOM 1416 C CA . PRO A 1 179 ? -24.406 4.636 8.542 1.00 49.38 179 PRO A CA 1
ATOM 1417 C C . PRO A 1 179 ? -23.482 5.823 8.309 1.00 49.38 179 PRO A C 1
ATOM 1419 O O . PRO A 1 179 ? -22.307 5.795 8.698 1.00 49.38 179 PRO A O 1
ATOM 1422 N N . LYS A 1 180 ? -23.973 6.806 7.556 1.00 52.56 180 LYS A N 1
ATOM 1423 C CA . LYS A 1 180 ? -23.207 7.989 7.184 1.00 52.56 180 LYS A CA 1
ATOM 1424 C C . LYS A 1 180 ? -22.516 8.472 8.460 1.00 52.56 180 LYS A C 1
ATOM 1426 O O . LYS A 1 180 ? -23.174 8.622 9.482 1.00 52.56 180 LYS A O 1
ATOM 1431 N N . LYS A 1 181 ? -21.187 8.610 8.446 1.00 56.03 181 LYS A N 1
ATOM 1432 C CA . LYS A 1 181 ? -20.378 8.845 9.663 1.00 56.03 181 LYS A CA 1
ATOM 1433 C C . LYS A 1 181 ? -20.916 10.009 10.519 1.00 56.03 181 LYS A C 1
ATOM 1435 O O . LYS A 1 181 ? -20.767 10.001 11.735 1.00 56.03 181 LYS A O 1
ATOM 1440 N N . GLU A 1 182 ? -21.570 10.960 9.853 1.00 53.59 182 GLU A N 1
ATOM 1441 C CA . GLU A 1 182 ? -22.328 12.086 10.407 1.00 53.59 182 GLU A CA 1
ATOM 1442 C C . GLU A 1 182 ? -23.508 11.645 11.292 1.00 53.59 182 GLU A C 1
ATOM 1444 O O . GLU A 1 182 ? -23.617 12.106 12.422 1.00 53.59 182 GLU A O 1
ATOM 1449 N N . ASP A 1 183 ? -24.340 10.707 10.836 1.00 59.66 183 ASP A N 1
ATOM 1450 C CA . ASP A 1 183 ? -25.511 10.215 11.572 1.00 59.66 183 ASP A CA 1
ATOM 1451 C C . ASP A 1 183 ? -25.091 9.468 12.839 1.00 59.66 183 ASP A C 1
ATOM 1453 O O . ASP A 1 183 ? -25.733 9.585 13.878 1.00 59.66 183 ASP A O 1
ATOM 1457 N N . SER A 1 184 ? -23.984 8.722 12.764 1.00 64.31 184 SER A N 1
ATOM 1458 C CA . SER A 1 184 ? -23.445 8.008 13.920 1.00 64.31 184 SER A CA 1
ATOM 1459 C C . SER A 1 184 ? -22.920 8.979 14.977 1.00 64.31 184 SER A C 1
ATOM 1461 O O . SER A 1 184 ? -23.217 8.784 16.143 1.00 64.31 184 SER A O 1
ATOM 1463 N N . TYR A 1 185 ? -22.210 10.039 14.577 1.00 66.44 185 TYR A N 1
ATOM 1464 C CA . TYR A 1 185 ? -21.666 11.048 15.494 1.00 66.44 185 TYR A CA 1
ATOM 1465 C C . TYR A 1 185 ? -22.760 11.901 16.150 1.00 66.44 185 TYR A C 1
ATOM 1467 O O . TYR A 1 185 ? -22.709 12.163 17.346 1.00 66.44 185 TYR A O 1
ATOM 1475 N N . LEU A 1 186 ? -23.790 12.286 15.390 1.00 75.38 186 LEU A N 1
ATOM 1476 C CA . LEU A 1 186 ? -24.949 13.001 15.932 1.00 75.38 186 LEU A CA 1
ATOM 1477 C C . LEU A 1 186 ? -25.733 12.135 16.918 1.00 75.38 186 LEU A C 1
ATOM 1479 O O . LEU A 1 186 ? -26.133 12.609 17.976 1.00 75.38 186 LEU A O 1
ATOM 1483 N N . LYS A 1 187 ? -25.936 10.857 16.588 1.00 75.75 187 LYS A N 1
ATOM 1484 C CA . LYS A 1 187 ? -26.619 9.907 17.469 1.00 75.75 187 LYS A CA 1
ATOM 1485 C C . LYS A 1 187 ? -25.822 9.632 18.747 1.00 75.75 187 LYS A C 1
ATOM 1487 O O . LYS A 1 187 ? -26.420 9.489 19.805 1.00 75.75 187 LYS A O 1
ATOM 1492 N N . GLU A 1 188 ? -24.497 9.614 18.636 1.00 72.12 188 GLU A N 1
ATOM 1493 C CA . GLU A 1 188 ? -23.551 9.477 19.748 1.00 72.12 188 GLU A CA 1
ATOM 1494 C C . GLU A 1 188 ? -23.629 10.695 20.690 1.00 72.12 188 GLU A C 1
ATOM 1496 O O . GLU A 1 188 ? -23.851 10.505 21.880 1.00 72.12 188 GLU A O 1
ATOM 1501 N N . MET A 1 189 ? -23.614 11.931 20.166 1.00 74.00 189 MET A N 1
ATOM 1502 C CA . MET A 1 189 ? -23.817 13.142 20.987 1.00 74.00 189 MET A CA 1
ATOM 1503 C C . MET A 1 189 ? -25.189 13.195 21.670 1.00 74.00 189 MET A C 1
ATOM 1505 O O . MET A 1 189 ? -25.312 13.693 22.786 1.00 74.00 189 MET A O 1
ATOM 1509 N N . ILE A 1 190 ? -26.240 12.730 20.987 1.00 81.25 190 ILE A N 1
ATOM 1510 C CA . ILE A 1 190 ? -27.591 12.703 21.559 1.00 81.25 190 ILE A CA 1
ATOM 1511 C C . ILE A 1 190 ? -27.654 11.702 22.716 1.00 81.25 190 ILE A C 1
ATOM 1513 O O . ILE A 1 190 ? -28.222 12.030 23.752 1.00 81.25 190 ILE A O 1
ATOM 1517 N N . GLN A 1 191 ? -27.052 10.515 22.569 1.00 79.19 191 GLN A N 1
ATOM 1518 C CA . GLN A 1 191 ? -26.989 9.533 23.656 1.00 79.19 191 GLN A CA 1
ATOM 1519 C C . GLN A 1 191 ? -26.186 10.045 24.853 1.00 79.19 191 GLN A C 1
ATOM 1521 O O . GLN A 1 191 ? -26.645 9.903 25.980 1.00 79.19 191 GLN A O 1
ATOM 1526 N N . GLU A 1 192 ? -25.039 10.682 24.614 1.00 77.44 192 GLU A N 1
ATOM 1527 C CA . GLU A 1 192 ? -24.218 11.272 25.677 1.00 77.44 192 GLU A CA 1
ATOM 1528 C C . GLU A 1 192 ? -25.001 12.344 26.456 1.00 77.44 192 GLU A C 1
ATOM 1530 O O . GLU A 1 192 ? -25.047 12.310 27.684 1.00 77.44 192 GLU A O 1
ATOM 1535 N N . GLY A 1 193 ? -25.733 13.220 25.755 1.00 73.31 193 GLY A N 1
ATOM 1536 C CA . GLY A 1 193 ? -26.608 14.204 26.398 1.00 73.31 193 GLY A CA 1
ATOM 1537 C C . GLY A 1 193 ? -27.795 13.589 27.154 1.00 73.31 193 GLY A C 1
ATOM 1538 O O . GLY A 1 193 ? -28.176 14.086 28.212 1.00 73.31 193 GLY A O 1
ATOM 1539 N N . GLU A 1 194 ? -28.392 12.503 26.652 1.00 76.62 194 GLU A N 1
ATOM 1540 C CA . GLU A 1 194 ? -29.465 11.782 27.354 1.00 76.62 194 GLU A CA 1
ATOM 1541 C C . GLU A 1 194 ? -28.974 11.114 28.647 1.00 76.62 194 GLU A C 1
ATOM 1543 O O . GLU A 1 194 ? -29.717 11.068 29.633 1.00 76.62 194 GLU A O 1
ATOM 1548 N N . ASP A 1 195 ? -27.743 10.605 28.654 1.00 76.88 195 ASP A N 1
ATOM 1549 C CA . ASP A 1 195 ? -27.142 9.967 29.823 1.00 76.88 195 ASP A CA 1
ATOM 1550 C C . ASP A 1 195 ? -26.760 11.004 30.894 1.00 76.88 195 ASP A C 1
ATOM 1552 O O . ASP A 1 195 ? -27.078 10.794 32.067 1.00 76.88 195 ASP A O 1
ATOM 1556 N N . GLU A 1 196 ? -26.229 12.172 30.506 1.00 74.69 196 GLU A N 1
ATOM 1557 C CA . GLU A 1 196 ? -26.003 13.299 31.429 1.00 74.69 196 GLU A CA 1
ATOM 1558 C C . GLU A 1 196 ? -27.313 13.812 32.052 1.00 74.69 196 GLU A C 1
ATOM 1560 O O . GLU A 1 196 ? -27.380 14.081 33.255 1.00 74.69 196 GLU A O 1
ATOM 1565 N N . ILE A 1 197 ? -28.389 13.925 31.260 1.00 76.25 197 ILE A N 1
ATOM 1566 C CA . ILE A 1 197 ? -29.703 14.361 31.760 1.00 76.25 197 ILE A CA 1
ATOM 1567 C C . ILE A 1 197 ? -30.262 13.355 32.771 1.00 76.25 197 ILE A C 1
ATOM 1569 O O . ILE A 1 197 ? -30.758 13.765 33.822 1.00 76.25 197 ILE A O 1
ATOM 1573 N N . LYS A 1 198 ? -30.159 12.048 32.496 1.00 76.44 198 LYS A N 1
ATOM 1574 C CA . LYS A 1 198 ? -30.576 10.998 33.443 1.00 76.44 198 LYS A CA 1
ATOM 1575 C C . LYS A 1 198 ? -29.750 11.024 34.720 1.00 76.44 198 LYS A C 1
ATOM 1577 O O . LYS A 1 198 ? -30.305 10.830 35.802 1.00 76.44 198 LYS A O 1
ATOM 1582 N N . GLU A 1 199 ? -28.446 11.263 34.617 1.00 73.06 199 GLU A N 1
ATOM 1583 C CA . GLU A 1 199 ? -27.579 11.383 35.784 1.00 73.06 199 GLU A CA 1
ATOM 1584 C C . GLU A 1 199 ? -28.000 12.588 36.638 1.00 73.06 199 GLU A C 1
ATOM 1586 O O . GLU A 1 199 ? -28.263 12.431 37.832 1.00 73.06 199 GLU A O 1
ATOM 1591 N N . HIS A 1 200 ? -28.221 13.754 36.024 1.00 71.94 200 HIS A N 1
ATOM 1592 C CA . HIS A 1 200 ? -28.755 14.936 36.702 1.00 71.94 200 HIS A CA 1
ATOM 1593 C C . HIS A 1 200 ? -30.131 14.702 37.337 1.00 71.94 200 HIS A C 1
ATOM 1595 O O . HIS A 1 200 ? -30.347 15.095 38.484 1.00 71.94 200 HIS A O 1
ATOM 1601 N N . GLU A 1 201 ? -31.058 14.048 36.637 1.00 72.88 201 GLU A N 1
ATOM 1602 C CA . GLU A 1 201 ? -32.391 13.736 37.159 1.00 72.88 201 GLU A CA 1
ATOM 1603 C C . GLU A 1 201 ? -32.309 12.770 38.349 1.00 72.88 201 GLU A C 1
ATOM 1605 O O . GLU A 1 201 ? -32.991 12.964 39.356 1.00 72.88 201 GLU A O 1
ATOM 1610 N N . SER A 1 202 ? -31.406 11.786 38.296 1.00 69.44 202 SER A N 1
ATOM 1611 C CA . SER A 1 202 ? -31.157 10.851 39.397 1.00 69.44 202 SER A CA 1
ATOM 1612 C C . SER A 1 202 ? -30.540 11.532 40.625 1.00 69.44 202 SER A C 1
ATOM 1614 O O . SER A 1 202 ? -30.948 11.249 41.753 1.00 69.44 202 SER A O 1
ATOM 1616 N N . VAL A 1 203 ? -29.623 12.486 40.425 1.00 74.00 203 VAL A N 1
ATOM 1617 C CA . VAL A 1 203 ? -29.004 13.281 41.498 1.00 74.00 203 VAL A CA 1
ATOM 1618 C C . VAL A 1 203 ? -30.025 14.235 42.118 1.00 74.00 203 VAL A C 1
ATOM 1620 O O . VAL A 1 203 ? -30.084 14.358 43.341 1.00 74.00 203 VAL A O 1
ATOM 1623 N N . VAL A 1 204 ? -30.877 14.867 41.306 1.00 75.75 204 VAL A N 1
ATOM 1624 C CA . VAL A 1 204 ? -31.971 15.727 41.784 1.00 75.75 204 VAL A CA 1
ATOM 1625 C C 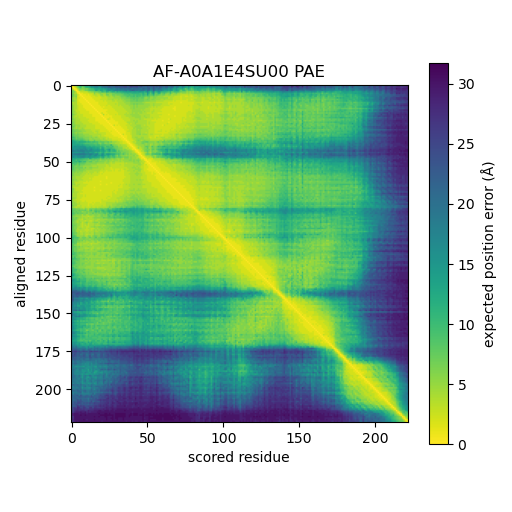. VAL A 1 204 ? -33.026 14.908 42.532 1.00 75.75 204 VAL A C 1
ATOM 1627 O O . VAL A 1 204 ? -33.464 15.323 43.603 1.00 75.75 204 VAL A O 1
ATOM 1630 N N . ALA A 1 205 ? -33.392 13.721 42.043 1.00 73.06 205 ALA A N 1
ATOM 1631 C CA . ALA A 1 205 ? -34.309 12.811 42.729 1.00 73.06 205 ALA A CA 1
ATOM 1632 C C . ALA A 1 205 ? -33.719 12.274 44.047 1.00 73.06 205 ALA A C 1
ATOM 1634 O O . ALA A 1 205 ? -34.426 12.178 45.053 1.00 73.06 205 ALA A O 1
ATOM 1635 N N . ALA A 1 206 ? -32.418 11.975 44.084 1.00 71.38 206 ALA A N 1
ATOM 1636 C CA . ALA A 1 206 ? -31.713 11.604 45.308 1.00 71.38 206 ALA A CA 1
ATOM 1637 C C . ALA A 1 206 ? -31.669 12.771 46.309 1.00 71.38 206 ALA A C 1
ATOM 1639 O O . ALA A 1 206 ? -31.973 12.578 47.486 1.00 71.38 206 ALA A O 1
ATOM 1640 N N . ALA A 1 207 ? -31.383 13.993 45.852 1.00 69.75 207 ALA A N 1
ATOM 1641 C CA . ALA A 1 207 ? -31.408 15.195 46.684 1.00 69.75 207 ALA A CA 1
ATOM 1642 C C . ALA A 1 207 ? -32.819 15.505 47.217 1.00 69.75 207 ALA A C 1
ATOM 1644 O O . ALA A 1 207 ? -32.969 15.864 48.385 1.00 69.75 207 ALA A O 1
ATOM 1645 N N . ALA A 1 208 ? -33.862 15.301 46.407 1.00 70.62 208 ALA A N 1
ATOM 1646 C CA . ALA A 1 208 ? -35.256 15.458 46.816 1.00 70.62 208 ALA A CA 1
ATOM 1647 C C . ALA A 1 208 ? -35.684 14.408 47.857 1.00 70.62 208 ALA A C 1
ATOM 1649 O O . ALA A 1 208 ? -36.372 14.751 48.817 1.00 70.62 208 ALA A O 1
ATOM 1650 N N . ASN A 1 209 ? -35.231 13.156 47.724 1.00 70.75 209 ASN A N 1
ATOM 1651 C CA . ASN A 1 209 ? -35.455 12.103 48.723 1.00 70.75 209 ASN A CA 1
ATOM 1652 C C . ASN A 1 209 ? -34.699 12.352 50.039 1.00 70.75 209 ASN A C 1
ATOM 1654 O O . ASN A 1 209 ? -35.183 12.010 51.117 1.00 70.75 209 ASN A O 1
ATOM 1658 N N . VAL A 1 210 ? -33.519 12.973 49.979 1.00 69.12 210 VAL A N 1
ATOM 1659 C CA . VAL A 1 210 ? -32.794 13.412 51.181 1.00 69.12 210 VAL A CA 1
ATOM 1660 C C . VAL A 1 210 ? -33.517 14.590 51.842 1.00 69.12 210 VAL A C 1
ATOM 1662 O O . VAL A 1 210 ? -33.699 14.589 53.058 1.00 69.12 210 VAL A O 1
ATOM 1665 N N . ALA A 1 211 ? -34.001 15.560 51.063 1.00 60.38 211 ALA A N 1
ATOM 1666 C CA . ALA A 1 211 ? -34.757 16.701 51.576 1.00 60.38 211 ALA A CA 1
ATOM 1667 C C . ALA A 1 211 ? -36.109 16.294 52.196 1.00 60.38 211 ALA A C 1
ATOM 1669 O O . ALA A 1 211 ? -36.494 16.832 53.235 1.00 60.38 211 ALA A O 1
ATOM 1670 N N . SER A 1 212 ? -36.812 15.315 51.618 1.00 60.16 212 SER A N 1
ATOM 1671 C CA . SER A 1 212 ? -38.072 14.799 52.169 1.00 60.16 212 SER A CA 1
ATOM 1672 C C . SER A 1 212 ? -37.868 14.006 53.466 1.00 60.16 212 SER A C 1
ATOM 1674 O O . SER A 1 212 ? -38.656 14.166 54.398 1.00 60.16 212 SER A O 1
ATOM 1676 N N . ASN A 1 213 ? -36.774 13.245 53.589 1.00 58.09 213 ASN A N 1
ATOM 1677 C CA . ASN A 1 213 ? -36.396 12.574 54.840 1.00 58.09 213 ASN A CA 1
ATOM 1678 C C . ASN A 1 213 ? -35.964 13.550 55.950 1.00 58.09 213 ASN A C 1
ATOM 1680 O O . ASN A 1 213 ? -36.169 13.259 57.125 1.00 58.09 213 ASN A O 1
ATOM 1684 N N . VAL A 1 214 ? -35.402 14.712 55.602 1.00 57.44 214 VAL A N 1
ATOM 1685 C CA . VAL A 1 214 ? -35.067 15.781 56.565 1.00 57.44 214 VAL A CA 1
ATOM 1686 C C . VAL A 1 214 ? -36.307 16.595 56.971 1.00 57.44 214 VAL A C 1
ATOM 1688 O O . VAL A 1 214 ? -36.360 17.130 58.075 1.00 57.44 214 VAL A O 1
ATOM 1691 N N . SER A 1 215 ? -37.325 16.663 56.108 1.00 52.00 215 SER A N 1
ATOM 1692 C CA . SER A 1 215 ? -38.566 17.415 56.334 1.00 52.00 215 SER A CA 1
ATOM 1693 C C . SER A 1 215 ? -39.664 16.629 57.064 1.00 52.00 215 SER A C 1
ATOM 1695 O O . SER A 1 215 ? -40.711 17.216 57.344 1.00 52.00 215 SER A O 1
ATOM 1697 N N . ALA A 1 216 ? -39.488 15.338 57.367 1.00 46.50 216 ALA A N 1
ATOM 1698 C CA . ALA A 1 216 ? -40.475 14.581 58.135 1.00 46.50 216 ALA A CA 1
ATOM 1699 C C . ALA A 1 216 ? -40.564 15.157 59.565 1.00 46.50 216 ALA A C 1
ATOM 1701 O O . ALA A 1 216 ? -39.609 15.020 60.336 1.00 46.50 216 ALA A O 1
ATOM 1702 N N . PRO A 1 217 ? -41.671 15.824 59.951 1.00 44.97 217 PRO A N 1
ATOM 1703 C CA . PRO A 1 217 ? -41.790 16.359 61.293 1.00 44.97 217 PRO A CA 1
ATOM 1704 C C . PRO A 1 217 ? -41.843 15.190 62.274 1.00 44.97 217 PRO A C 1
ATOM 1706 O O . PRO A 1 217 ? -42.646 14.267 62.122 1.00 44.97 217 PRO A O 1
ATOM 1709 N N . ALA A 1 218 ? -41.007 15.255 63.308 1.00 46.97 218 ALA A N 1
ATOM 1710 C CA . ALA A 1 218 ? -41.178 14.481 64.524 1.00 46.97 218 ALA A CA 1
ATOM 1711 C C . ALA A 1 218 ? -42.531 14.857 65.156 1.00 46.97 218 ALA A C 1
ATOM 1713 O O . ALA A 1 218 ? -42.608 15.732 66.014 1.00 46.97 218 ALA A O 1
ATOM 1714 N N . SER A 1 219 ? -43.616 14.235 64.693 1.00 46.88 219 SER A N 1
ATOM 1715 C CA . SER A 1 219 ? -44.932 14.347 65.309 1.00 46.88 219 SER A CA 1
ATOM 1716 C C . SER A 1 219 ? -45.263 13.064 66.060 1.00 46.88 219 SER A C 1
ATOM 1718 O O . SER A 1 219 ?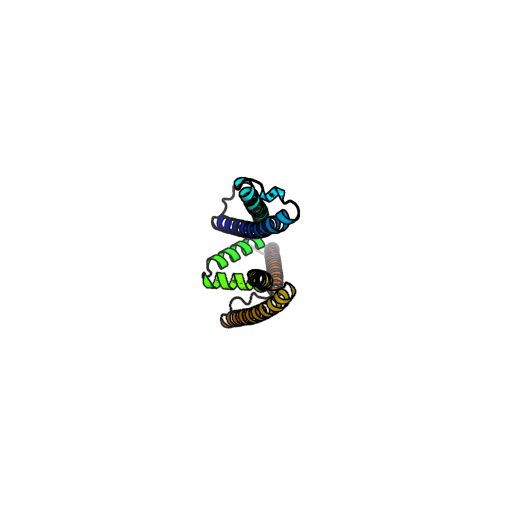 -45.439 12.002 65.471 1.00 46.88 219 SER A O 1
ATOM 1720 N N . GLN A 1 220 ? -45.384 13.252 67.374 1.00 45.53 220 GLN A N 1
ATOM 1721 C CA . GLN A 1 220 ? -46.165 12.482 68.339 1.00 45.53 220 GLN A CA 1
ATOM 1722 C C . GLN A 1 220 ? -45.754 11.031 68.630 1.00 45.53 220 GLN A C 1
ATOM 1724 O O . GLN A 1 220 ? -46.174 10.077 67.979 1.00 45.53 220 GLN A O 1
ATOM 1729 N N . LYS A 1 221 ? -45.120 10.867 69.795 1.00 39.62 221 LYS A N 1
ATOM 1730 C CA . LYS A 1 221 ? -45.515 9.818 70.738 1.00 39.62 221 LYS A CA 1
ATOM 1731 C C . LYS A 1 221 ? -45.737 10.449 72.116 1.00 39.62 221 LYS A C 1
ATOM 1733 O O . LYS A 1 221 ? -44.776 10.843 72.772 1.00 39.62 221 LYS A O 1
ATOM 1738 N N . ASN A 1 222 ? -47.017 10.610 72.459 1.00 42.69 222 ASN A N 1
ATOM 1739 C CA . ASN A 1 222 ? -47.488 10.604 73.846 1.00 42.69 222 ASN A CA 1
ATOM 1740 C C . ASN A 1 222 ? -47.292 9.205 74.438 1.00 42.69 222 ASN A C 1
ATOM 1742 O O . ASN A 1 222 ? -47.328 8.233 73.643 1.00 42.69 222 ASN A O 1
#

Solvent-accessible surface area (backbone atoms only — not comparable to full-atom values): 12125 Å² total; per-residue (Å²): 130,86,79,81,50,71,68,56,52,53,51,48,51,50,45,21,50,54,25,19,52,53,18,28,55,53,13,45,52,51,26,53,49,47,66,68,49,40,60,81,78,40,58,70,68,77,71,53,58,70,68,58,52,52,47,63,51,47,50,43,18,53,53,33,15,52,54,30,18,52,54,28,39,54,54,47,53,52,46,49,74,66,39,74,67,49,29,52,52,52,53,50,52,51,54,54,57,68,72,47,51,75,67,55,49,49,53,51,54,48,60,79,37,40,69,61,51,52,52,49,51,52,54,47,38,52,54,50,28,49,56,61,47,65,68,54,84,86,62,52,74,70,57,38,54,56,51,31,50,55,49,34,51,54,50,51,54,52,49,51,53,51,50,49,52,50,50,54,50,40,60,75,65,61,64,70,80,67,69,57,69,65,60,53,51,53,52,49,53,51,51,54,53,51,51,53,50,51,52,51,50,51,51,51,50,50,50,49,54,52,51,51,66,71,62,59,74,93,72,84,84,130

Organism: NCBI:txid983967

Mean predicted aligned error: 12.48 Å

InterPro domains:
  IPR007667 Hypoxia induced protein, domain [PF04588] (113-162)
  IPR007667 Hypoxia induced protein, domain [PS51503] (87-178)
  IPR040153 Respiratory supercomplex factor 2, mitochondrial [PTHR28018] (100-192)

Sequence (222 aa):
MKLVTQEEMDAHSWATIVGGLNGFALGTVASVGIYALAPKRYPRLFTLPWSIRTAVAIIPPVFTCAVNAELASNKFDEKMYSSEFTQHKLLEEHRRWAKLTTTEKFVESLSNNKYKIITALWAASMVGSWVVVNRDPILTKTQKFVQARMYAQFITVGLLLASMGLSVYEENHQLNKQPKKEDSYLKEMIQEGEDEIKEHESVVAAAANVASNVSAPASQKN

Secondary structure (DSSP, 8-state):
-PPPPHHHHHHHHHHHHHHHHHHHHHHHHHHHHHHHHHHHH-GGGGGS-HHHHHHHHHHHHHHHHHHHHHHHHHHHHHHHTT-HHHHHHHHHHHHHHHHS-HHHHHHHHHHHTHHHHHHHHHHHHHHHHHHHHHT-TTS-HHHHHHHHHHHHHHHHHHHHHHHHHHHHHHHHTT------HHHHHHHHHHHHHHHHHHHHHHHHHHHHHHHHHHS-------